Protein AF-A0A7C4VDX2-F1 (afdb_monomer)

Solvent-accessible surface area (backbone atoms only — not comparable to full-atom values): 13656 Å² total; per-residue (Å²): 144,54,69,69,60,52,50,51,51,45,51,53,51,55,60,50,42,41,54,59,45,15,47,68,56,78,45,99,43,73,51,17,53,46,7,35,51,17,38,55,44,1,15,55,23,0,16,50,20,14,29,52,47,42,24,78,74,72,74,53,68,48,73,68,46,31,49,52,7,24,50,12,2,40,36,17,24,57,74,21,22,62,25,38,56,63,72,53,24,33,54,48,5,28,53,21,4,34,52,23,48,51,46,49,70,46,33,79,81,71,71,62,90,58,93,81,38,54,55,25,29,48,52,50,10,36,49,51,12,36,38,47,25,11,34,53,15,28,38,90,62,22,74,90,60,55,39,2,38,81,67,75,27,59,65,36,28,51,53,29,48,51,50,51,52,52,50,50,55,50,50,55,51,49,50,51,54,52,51,52,50,42,41,73,73,78,47,85,70,81,54,74,67,48,62,73,76,28,60,48,48,71,76,66,72,43,71,97,69,86,79,68,77,76,86,76,84,75,82,87,83,81,84,81,82,81,83,80,85,79,88,81,87,90,84,88,86,79,90,79,91,80,90,83,88,87,80,91,136

Radius of gyration: 31.35 Å; Cα contacts (8 Å, |Δi|>4): 352; chains: 1; bounding box: 60×50×106 Å

Nearest PDB structures (foldseek):
  2nuu-assembly2_D  TM=9.274E-01  e=4.435E-11  Escherichia coli
  2npd-assembly1_A  TM=9.206E-01  e=1.011E-10  Escherichia coli
  2nmr-assembly1_A  TM=9.244E-01  e=1.674E-10  Escherichia coli
  3c1j-assembly1_A  TM=9.307E-01  e=2.307E-10  Escherichia coli
  1u77-assembly1_A  TM=9.055E-01  e=4.380E-10  Escherichia coli

Secondary structure (DSSP, 8-state):
--HHHHHHHHHHHHHHHHHHHHHTTSSSSHHHHHHHHHHHHHHHHHHHHHHHHHHHHHSS--HHHHHHHHHHHHHHHTTTTTTS-HHHHHHHHHHHHHHHHHHHHHHHHHT---TT-HIIIIIHHHHHHHHHHHHH--TTT-TTS---GGGT-HHHHHHHHHHHHHHHHHHHHHHHHHHHHHHHHT-SS--HHHHHH-HHHHTTS--S------------PPPPPPPP---------------------

Sequence (249 aa):
HNLPMAGIGAGVLWLGWFGFNAGSALAASGLAAIAFVNTNTGAAAGMLGWVIAEWLKTGKPTFLGAISGLVAGLVVITPACGFVEPWAAVVMGIVAGAVCYAAVSIKPRLGYDDSLDAFGVHGVGGTLGALLTGVFATTRVNPAGADGLLYGNPAQFLVQAISVILTYLFVSAMCLVLLLITKAAVGLRIDKASEVEGMDSTEHGEEAYNLGAAPVGTSVHVPHVREEASEAPPEEASRELDAGAAATG

Structure (mmCIF, N/CA/C/O backbone):
data_AF-A0A7C4VDX2-F1
#
_entry.id   AF-A0A7C4VDX2-F1
#
loop_
_atom_site.group_PDB
_atom_site.id
_atom_site.type_symbol
_atom_site.label_atom_id
_atom_site.label_alt_id
_atom_site.label_comp_id
_atom_site.label_asym_id
_atom_site.label_ent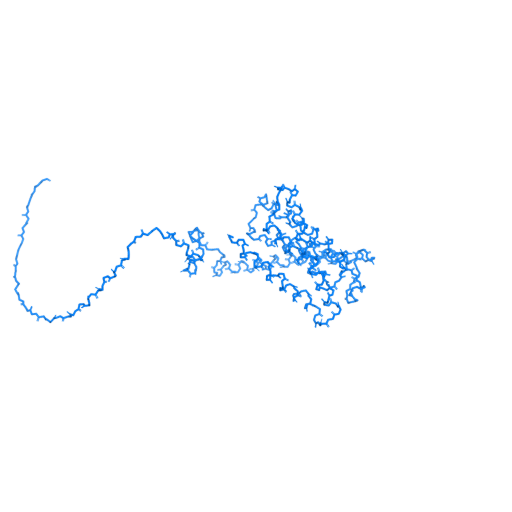ity_id
_atom_site.label_seq_id
_atom_site.pdbx_PDB_ins_code
_atom_site.Cartn_x
_atom_site.Cartn_y
_atom_site.Cartn_z
_atom_site.occupancy
_atom_site.B_iso_or_equiv
_atom_site.auth_seq_id
_atom_site.auth_comp_id
_atom_site.auth_asym_id
_atom_site.auth_atom_id
_atom_site.pdbx_PDB_model_num
ATOM 1 N N . HIS A 1 1 ? -14.621 6.820 12.896 1.00 85.94 1 HIS A N 1
ATOM 2 C CA . HIS A 1 1 ? -15.817 7.424 13.522 1.00 85.94 1 HIS A CA 1
ATOM 3 C C . HIS A 1 1 ? -16.220 8.763 12.876 1.00 85.94 1 HIS A C 1
ATOM 5 O O . HIS A 1 1 ? -17.405 9.058 12.858 1.00 85.94 1 HIS A O 1
ATOM 11 N N . ASN A 1 2 ? -15.297 9.549 12.293 1.00 92.50 2 ASN A N 1
ATOM 12 C CA . ASN A 1 2 ? -15.592 10.825 11.618 1.00 92.50 2 ASN A CA 1
ATOM 13 C C . ASN A 1 2 ? -15.158 10.779 10.131 1.00 92.50 2 ASN A C 1
ATOM 15 O O . ASN A 1 2 ? -13.965 10.779 9.832 1.00 92.50 2 ASN A O 1
ATOM 19 N N . LEU A 1 3 ? -16.118 10.684 9.196 1.00 94.56 3 LEU A N 1
ATOM 20 C CA . LEU A 1 3 ? -15.838 10.544 7.753 1.00 94.56 3 LEU A CA 1
ATOM 21 C C . LEU A 1 3 ? -15.121 11.765 7.141 1.00 94.56 3 LEU A C 1
ATOM 23 O O . LEU A 1 3 ? -14.151 11.553 6.413 1.00 94.56 3 LEU A O 1
ATOM 27 N N . PRO A 1 4 ? -15.519 13.021 7.431 1.00 96.62 4 PRO A N 1
ATOM 28 C CA . PRO A 1 4 ? -14.755 14.194 7.005 1.00 96.62 4 PRO A CA 1
ATOM 29 C C . PRO A 1 4 ? -13.292 14.168 7.458 1.00 96.62 4 PRO A C 1
ATOM 31 O O . PRO A 1 4 ? -12.402 14.423 6.651 1.00 96.62 4 PRO A O 1
ATOM 34 N N . MET A 1 5 ? -13.029 13.799 8.716 1.00 96.75 5 MET A N 1
ATOM 35 C CA . MET A 1 5 ? -11.664 13.702 9.245 1.00 96.75 5 MET A CA 1
ATOM 36 C C . MET A 1 5 ? -10.846 12.624 8.519 1.00 96.75 5 MET A C 1
ATOM 38 O O . MET A 1 5 ? -9.691 12.862 8.173 1.00 96.75 5 MET A O 1
ATOM 42 N N . ALA A 1 6 ? -11.459 11.479 8.199 1.00 96.69 6 ALA A N 1
ATOM 43 C CA . ALA A 1 6 ? -10.829 10.459 7.359 1.00 96.69 6 ALA A CA 1
ATOM 44 C C . ALA A 1 6 ? -10.522 10.986 5.944 1.00 96.69 6 ALA A C 1
ATOM 46 O O . ALA A 1 6 ? -9.453 10.714 5.403 1.00 96.69 6 ALA A O 1
ATOM 47 N N . GLY A 1 7 ? -11.421 11.789 5.367 1.00 97.56 7 GLY A N 1
ATOM 48 C CA . GLY A 1 7 ? -11.207 12.459 4.083 1.00 97.56 7 GLY A CA 1
ATOM 49 C C . GLY A 1 7 ? -10.036 13.446 4.102 1.00 97.56 7 GLY A C 1
ATOM 50 O O . GLY A 1 7 ? -9.217 13.436 3.186 1.00 97.56 7 GLY A O 1
ATOM 51 N N . ILE A 1 8 ? -9.909 14.252 5.162 1.00 98.12 8 ILE A N 1
ATOM 52 C CA . ILE A 1 8 ? -8.752 15.141 5.366 1.00 98.12 8 ILE A CA 1
ATOM 53 C C . ILE A 1 8 ? -7.469 14.314 5.470 1.00 98.12 8 ILE A C 1
ATOM 55 O O . ILE A 1 8 ? -6.495 14.615 4.781 1.00 98.12 8 ILE A O 1
ATOM 59 N N . GLY A 1 9 ? -7.480 13.243 6.270 1.00 97.81 9 GLY A N 1
ATOM 60 C CA . GLY A 1 9 ? -6.347 12.327 6.398 1.00 97.81 9 GLY A CA 1
ATOM 61 C C . GLY A 1 9 ? -5.919 11.737 5.053 1.00 97.81 9 GLY A C 1
ATOM 62 O O . GLY A 1 9 ? -4.741 11.781 4.709 1.00 97.81 9 GLY A O 1
ATOM 63 N N . ALA A 1 10 ? -6.873 11.272 4.244 1.00 97.62 10 ALA A N 1
ATOM 64 C CA . ALA A 1 10 ? -6.604 10.776 2.897 1.00 97.62 10 ALA A CA 1
ATOM 65 C C . ALA A 1 10 ? -6.017 11.860 1.974 1.00 97.62 10 ALA A C 1
ATOM 67 O O . ALA A 1 10 ? -5.090 11.580 1.216 1.00 97.62 10 ALA A O 1
ATOM 68 N N . GLY A 1 11 ? -6.507 13.101 2.061 1.00 97.44 11 GLY A N 1
ATOM 69 C CA . GLY A 1 11 ? -5.967 14.234 1.305 1.00 97.44 11 GLY A CA 1
ATOM 70 C C . GLY A 1 11 ? -4.520 14.570 1.681 1.00 97.44 11 GLY A C 1
ATOM 71 O O . GLY A 1 11 ? -3.680 14.746 0.798 1.00 97.44 11 GLY A O 1
ATOM 72 N N . VAL A 1 12 ? -4.207 14.598 2.981 1.00 98.25 12 VAL A N 1
ATOM 73 C CA . VAL A 1 12 ? -2.838 14.815 3.481 1.00 98.25 12 VAL A CA 1
ATOM 74 C C . VAL A 1 12 ? -1.918 13.669 3.063 1.00 98.25 12 VAL A C 1
ATOM 76 O O . VAL A 1 12 ? -0.808 13.928 2.600 1.00 98.25 12 VAL A O 1
ATOM 79 N N . LEU A 1 13 ? -2.380 12.418 3.162 1.00 97.94 13 LEU A N 1
ATOM 80 C CA . LEU A 1 13 ? -1.623 11.251 2.707 1.00 97.94 13 LEU A CA 1
ATOM 81 C C . LEU A 1 13 ? -1.327 11.324 1.212 1.00 97.94 13 LEU A C 1
ATOM 83 O O . LEU A 1 13 ? -0.185 11.110 0.823 1.00 97.94 13 LEU A O 1
ATOM 87 N N . TRP A 1 14 ? -2.312 11.670 0.380 1.00 98.06 14 TRP A N 1
ATOM 88 C CA . TRP A 1 14 ? -2.108 11.799 -1.062 1.00 98.06 14 TRP A CA 1
ATOM 89 C C . TRP A 1 14 ? -1.074 12.879 -1.388 1.00 98.06 14 TRP A C 1
ATOM 91 O O . TRP A 1 14 ? -0.109 12.610 -2.105 1.00 98.06 14 TRP A O 1
ATOM 101 N N . LEU A 1 15 ? -1.223 14.073 -0.809 1.00 97.44 15 LEU A N 1
ATOM 102 C CA . LEU A 1 15 ? -0.273 15.168 -1.000 1.00 97.44 15 LEU A CA 1
ATOM 103 C C . LEU A 1 15 ? 1.140 14.773 -0.545 1.00 97.44 15 LEU A C 1
ATOM 105 O O . LEU A 1 15 ? 2.110 14.977 -1.277 1.00 97.44 15 LEU A O 1
ATOM 109 N N . GLY A 1 16 ? 1.259 14.181 0.645 1.00 98.25 16 GLY A N 1
ATOM 110 C CA . GLY A 1 16 ? 2.531 13.718 1.197 1.00 98.25 16 GLY A CA 1
ATOM 111 C C . GLY A 1 16 ? 3.183 12.621 0.354 1.00 98.25 16 GLY A C 1
ATOM 112 O O . GLY A 1 16 ? 4.409 12.584 0.230 1.00 98.25 16 GLY A O 1
ATOM 113 N N . TRP A 1 17 ? 2.383 11.776 -0.302 1.00 98.50 17 TRP A N 1
ATOM 114 C CA . TRP A 1 17 ? 2.892 10.690 -1.139 1.00 98.50 17 TRP A CA 1
ATOM 115 C C . TRP A 1 17 ? 3.632 11.177 -2.386 1.00 98.50 17 TRP A C 1
ATOM 117 O O . TRP A 1 17 ? 4.494 10.464 -2.901 1.00 98.50 17 TRP A O 1
ATOM 127 N N . PHE A 1 18 ? 3.366 12.402 -2.855 1.00 95.44 18 PHE A N 1
ATOM 128 C CA . PHE A 1 18 ? 4.186 13.010 -3.903 1.00 95.44 18 PHE A CA 1
ATOM 129 C C . PHE A 1 18 ? 5.633 13.181 -3.444 1.00 95.44 18 PHE A C 1
ATOM 131 O O . PHE A 1 18 ? 6.547 12.809 -4.175 1.00 95.44 18 PHE A O 1
ATOM 138 N N . GLY A 1 19 ? 5.849 13.673 -2.222 1.00 95.62 19 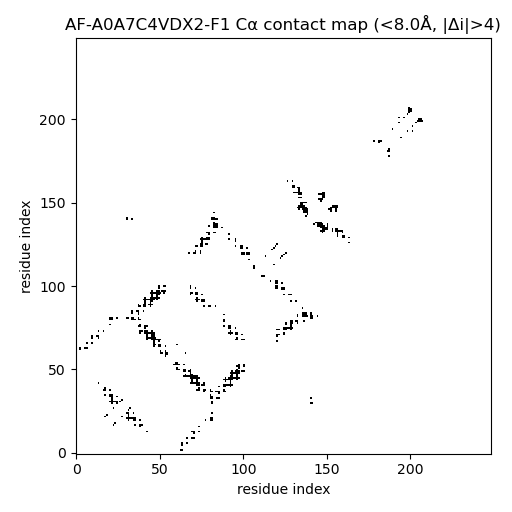GLY A N 1
ATOM 139 C CA . GLY A 1 19 ? 7.182 13.752 -1.624 1.00 95.62 19 GLY A CA 1
ATOM 140 C C . GLY A 1 19 ? 7.787 12.369 -1.384 1.00 95.62 19 GLY A C 1
ATOM 141 O O . GLY A 1 19 ? 8.960 12.162 -1.676 1.00 95.62 19 GLY A O 1
ATOM 142 N N . PHE A 1 20 ? 6.975 11.409 -0.932 1.00 98.06 20 PHE A N 1
ATOM 143 C CA . PHE A 1 20 ? 7.411 10.034 -0.679 1.00 98.06 20 PHE A CA 1
ATOM 144 C C . PHE A 1 20 ? 7.956 9.356 -1.948 1.00 98.06 20 PHE A C 1
ATOM 146 O O . PHE A 1 20 ? 9.092 8.882 -1.970 1.00 98.06 20 PHE A O 1
ATOM 153 N N . ASN A 1 21 ? 7.188 9.372 -3.040 1.00 98.50 21 ASN A N 1
ATOM 154 C CA . ASN A 1 21 ? 7.557 8.680 -4.275 1.00 98.50 21 ASN A CA 1
ATOM 155 C C . ASN A 1 21 ? 8.470 9.520 -5.176 1.00 98.50 21 ASN A C 1
ATOM 157 O O . ASN A 1 21 ? 9.537 9.056 -5.570 1.00 98.50 21 ASN A O 1
ATOM 161 N N . ALA A 1 22 ? 8.101 10.763 -5.500 1.00 97.69 22 ALA A N 1
ATOM 162 C CA . ALA A 1 22 ? 8.924 11.592 -6.384 1.00 97.69 22 ALA A CA 1
ATOM 163 C C . ALA A 1 22 ? 10.246 11.996 -5.714 1.00 97.69 22 ALA A C 1
ATOM 165 O O . ALA A 1 22 ? 11.285 12.035 -6.372 1.00 97.69 22 ALA A O 1
ATOM 166 N N . GLY A 1 23 ? 10.231 12.232 -4.397 1.00 97.25 23 GLY A N 1
ATOM 167 C CA . GLY A 1 23 ? 11.437 12.515 -3.617 1.00 97.25 23 GLY A CA 1
ATOM 168 C C . GLY A 1 23 ? 12.394 11.325 -3.515 1.00 97.25 23 GLY A C 1
ATOM 169 O O . GLY A 1 23 ? 13.596 11.541 -3.378 1.00 97.25 23 GLY A O 1
ATOM 170 N N . SER A 1 24 ? 11.913 10.087 -3.692 1.00 97.56 24 SER A N 1
ATOM 171 C CA . SER A 1 24 ? 12.768 8.889 -3.755 1.00 97.56 24 SER A CA 1
ATOM 172 C C . SER A 1 24 ? 13.699 8.866 -4.977 1.00 97.56 24 SER A C 1
ATOM 174 O O . SER A 1 24 ? 14.644 8.083 -5.010 1.00 97.56 24 SER A O 1
ATOM 176 N N . ALA A 1 25 ? 13.496 9.755 -5.959 1.00 97.06 25 ALA A N 1
ATOM 177 C CA . ALA A 1 25 ? 14.463 9.989 -7.033 1.00 97.06 25 ALA A CA 1
ATOM 178 C C . ALA A 1 25 ? 15.713 10.767 -6.569 1.00 97.06 25 ALA A C 1
ATOM 180 O O . ALA A 1 25 ? 16.682 10.850 -7.319 1.00 97.06 25 ALA A O 1
ATOM 181 N N . LEU A 1 26 ? 15.686 11.365 -5.368 1.00 96.75 26 LEU A N 1
ATOM 182 C CA . LEU A 1 26 ? 16.777 12.129 -4.737 1.00 96.75 26 LEU A CA 1
ATOM 183 C C . LEU A 1 26 ? 17.282 13.345 -5.537 1.00 96.75 26 LEU A C 1
ATOM 185 O O . LEU A 1 26 ? 18.281 13.964 -5.177 1.00 96.75 26 LEU A O 1
ATOM 189 N N . ALA A 1 27 ? 16.582 13.710 -6.611 1.00 96.69 27 ALA A N 1
ATOM 190 C CA . ALA A 1 27 ? 16.880 14.856 -7.455 1.00 96.69 27 ALA A CA 1
ATOM 191 C C . ALA A 1 27 ? 15.620 15.328 -8.191 1.00 96.69 27 ALA A C 1
ATOM 193 O O . ALA A 1 27 ? 14.812 14.515 -8.648 1.00 96.69 27 ALA A O 1
ATOM 194 N N . ALA A 1 28 ? 15.493 16.642 -8.391 1.00 97.62 28 ALA A N 1
ATOM 195 C CA . ALA A 1 28 ? 14.486 17.218 -9.280 1.00 97.62 28 ALA A CA 1
ATOM 196 C C . ALA A 1 28 ? 14.845 16.887 -10.741 1.00 97.62 28 ALA A C 1
ATOM 198 O O . ALA A 1 28 ? 15.700 17.528 -11.348 1.00 97.62 28 ALA A O 1
ATOM 199 N N . SER A 1 29 ? 14.236 15.832 -11.282 1.00 96.94 29 SER A N 1
ATOM 200 C CA . SER A 1 29 ? 14.635 15.205 -12.547 1.00 96.94 29 SER A CA 1
ATOM 201 C C . SER A 1 29 ? 13.432 14.665 -13.326 1.00 96.94 29 SER A C 1
ATOM 203 O O . SER A 1 29 ? 12.316 14.600 -12.808 1.00 96.94 29 SER A O 1
ATOM 205 N N . GLY A 1 30 ? 13.659 14.220 -14.567 1.00 97.69 30 GLY A N 1
ATOM 206 C CA . GLY A 1 30 ? 12.632 13.524 -15.350 1.00 97.69 30 GLY A CA 1
ATOM 207 C C . GLY A 1 30 ? 12.106 12.261 -14.655 1.00 97.69 30 GLY A C 1
ATOM 208 O O . GLY A 1 30 ? 10.913 11.980 -14.721 1.00 97.69 30 GLY A O 1
ATOM 209 N N . LEU A 1 31 ? 12.962 11.557 -13.906 1.00 98.12 31 LEU A N 1
ATOM 210 C CA . LEU A 1 31 ? 12.562 10.391 -13.119 1.00 98.12 31 LEU A CA 1
ATOM 211 C C . LEU A 1 31 ? 11.598 10.772 -11.986 1.00 98.12 31 LEU A C 1
ATOM 213 O O . LEU A 1 31 ? 10.578 10.111 -11.804 1.00 98.12 31 LEU A O 1
ATOM 217 N N . ALA A 1 32 ? 11.878 11.869 -11.273 1.00 98.50 32 ALA A N 1
ATOM 218 C CA . ALA A 1 32 ? 10.974 12.397 -10.249 1.00 98.50 32 ALA A CA 1
ATOM 219 C C . ALA A 1 32 ? 9.615 12.796 -10.847 1.00 98.50 32 ALA A C 1
ATOM 221 O O . ALA A 1 32 ? 8.574 12.516 -10.255 1.00 98.50 32 ALA A O 1
ATOM 222 N N . ALA A 1 33 ? 9.611 13.400 -12.041 1.00 98.44 33 ALA A N 1
ATOM 223 C CA . ALA A 1 33 ? 8.381 13.757 -12.745 1.00 98.44 33 ALA A CA 1
ATOM 224 C C . ALA A 1 33 ? 7.556 12.518 -13.141 1.00 98.44 33 ALA A C 1
ATOM 226 O O . ALA A 1 33 ? 6.342 12.504 -12.943 1.00 98.44 33 ALA A O 1
ATOM 227 N N . ILE A 1 34 ? 8.199 11.456 -13.638 1.00 98.19 34 ILE A N 1
ATOM 228 C CA . ILE A 1 34 ? 7.519 10.186 -13.938 1.00 98.19 34 ILE A CA 1
ATOM 229 C C . ILE A 1 34 ? 6.955 9.559 -12.657 1.00 98.19 34 ILE A C 1
ATOM 231 O O . ILE A 1 34 ? 5.783 9.186 -12.630 1.00 98.19 34 ILE A O 1
ATOM 235 N N . ALA A 1 35 ? 7.742 9.504 -11.579 1.00 98.62 35 ALA A N 1
ATOM 236 C CA . ALA A 1 35 ? 7.290 8.976 -10.294 1.00 98.62 35 ALA A CA 1
ATOM 237 C C . ALA A 1 35 ? 6.100 9.761 -9.730 1.00 98.62 35 ALA A C 1
ATOM 239 O O . ALA A 1 35 ? 5.147 9.154 -9.238 1.00 98.62 35 ALA A O 1
ATOM 240 N N . PHE A 1 36 ? 6.100 11.089 -9.862 1.00 98.62 36 PHE A N 1
ATOM 241 C CA . PHE A 1 36 ? 4.965 11.939 -9.505 1.00 98.62 36 PHE A CA 1
ATOM 242 C C . PHE A 1 36 ? 3.706 11.574 -10.304 1.00 98.62 36 PHE A C 1
ATOM 244 O O . PHE A 1 36 ? 2.651 11.328 -9.714 1.00 98.62 36 PHE A O 1
ATOM 251 N N . VAL A 1 37 ? 3.818 11.489 -11.636 1.00 98.69 37 VAL A N 1
ATOM 252 C CA . VAL A 1 37 ? 2.696 11.135 -12.522 1.00 98.69 37 VAL A CA 1
ATOM 253 C C . VAL A 1 37 ? 2.144 9.762 -12.162 1.00 98.69 37 VAL A C 1
ATOM 255 O O . VAL A 1 37 ? 0.944 9.643 -11.924 1.00 98.69 37 VAL A O 1
ATOM 258 N N . ASN A 1 38 ? 3.013 8.758 -12.050 1.00 98.81 38 ASN A N 1
ATOM 259 C CA . ASN A 1 38 ? 2.638 7.393 -11.697 1.00 98.81 38 ASN A CA 1
ATOM 260 C C . ASN A 1 38 ? 1.955 7.324 -10.329 1.00 98.81 38 ASN A C 1
ATOM 262 O O . ASN A 1 38 ? 0.966 6.618 -10.169 1.00 98.81 38 ASN A O 1
ATOM 266 N N . THR A 1 39 ? 2.438 8.092 -9.351 1.00 98.81 39 THR A N 1
ATOM 267 C CA . THR A 1 39 ? 1.823 8.165 -8.019 1.00 98.81 39 THR A CA 1
ATOM 268 C C . THR A 1 39 ? 0.392 8.676 -8.098 1.00 98.81 39 THR A C 1
ATOM 270 O O . THR A 1 39 ? -0.518 8.053 -7.555 1.00 98.81 39 THR A O 1
ATOM 273 N N . ASN A 1 40 ? 0.172 9.779 -8.818 1.00 98.69 40 ASN A N 1
ATOM 274 C CA . ASN A 1 40 ? -1.157 10.360 -8.958 1.00 98.69 40 ASN A CA 1
ATOM 275 C C . ASN A 1 40 ? -2.117 9.453 -9.742 1.00 98.69 40 ASN A C 1
ATOM 277 O O . ASN A 1 40 ? -3.258 9.246 -9.329 1.00 98.69 40 ASN A O 1
ATOM 281 N N . THR A 1 41 ? -1.667 8.911 -10.876 1.00 98.44 41 THR A N 1
ATOM 282 C CA . THR A 1 41 ? -2.504 8.055 -11.725 1.00 98.44 41 THR A CA 1
ATOM 283 C C . THR A 1 41 ? -2.790 6.716 -11.060 1.00 98.44 41 THR A C 1
ATOM 285 O O . THR A 1 41 ? -3.929 6.261 -11.118 1.00 98.44 41 THR A O 1
ATOM 288 N N . GLY A 1 42 ? -1.810 6.126 -10.369 1.00 98.81 42 GLY A N 1
ATOM 289 C CA . GLY A 1 42 ? -1.979 4.916 -9.566 1.00 98.81 42 GLY A CA 1
ATOM 290 C C . GLY A 1 42 ? -2.996 5.105 -8.440 1.00 98.81 42 GLY A C 1
ATOM 291 O O . GLY A 1 42 ? -3.893 4.278 -8.291 1.00 98.81 42 GLY A O 1
ATOM 292 N N . ALA A 1 43 ? -2.932 6.226 -7.713 1.00 98.81 43 ALA A N 1
ATOM 293 C CA . ALA A 1 43 ? -3.911 6.584 -6.681 1.00 98.81 43 ALA A CA 1
ATOM 294 C C . ALA A 1 43 ? -5.334 6.710 -7.243 1.00 98.81 43 ALA A C 1
ATOM 296 O O . ALA A 1 43 ? -6.265 6.075 -6.745 1.00 98.81 43 ALA A O 1
ATOM 297 N N . ALA A 1 44 ? -5.503 7.493 -8.313 1.00 98.75 44 ALA A N 1
ATOM 298 C CA . ALA A 1 44 ? -6.801 7.689 -8.956 1.00 98.75 44 ALA A CA 1
ATOM 299 C C . ALA A 1 44 ? -7.370 6.369 -9.506 1.00 98.75 44 ALA A C 1
ATOM 301 O O . ALA A 1 44 ? -8.551 6.070 -9.338 1.00 98.75 44 ALA A O 1
ATOM 302 N N . ALA A 1 45 ? -6.521 5.543 -10.115 1.00 98.88 45 ALA A N 1
ATOM 303 C CA . ALA A 1 45 ? -6.891 4.230 -10.618 1.00 98.88 45 ALA A CA 1
ATOM 304 C C . ALA A 1 45 ? -7.266 3.249 -9.493 1.00 98.88 45 ALA A C 1
ATOM 306 O O . ALA A 1 45 ? -8.233 2.504 -9.640 1.00 98.88 45 ALA A O 1
ATOM 307 N N . GLY A 1 46 ? -6.557 3.278 -8.359 1.00 98.88 46 GLY A N 1
ATOM 308 C CA . GLY A 1 46 ? -6.889 2.499 -7.162 1.00 98.88 46 GLY A CA 1
ATOM 309 C C . GLY A 1 46 ? -8.227 2.885 -6.550 1.00 98.88 46 GLY A C 1
ATOM 310 O O . GLY A 1 46 ? -9.034 2.007 -6.239 1.00 98.88 46 GLY A O 1
ATOM 311 N N . MET A 1 47 ? -8.506 4.188 -6.465 1.00 98.81 47 MET A N 1
ATOM 312 C CA . MET A 1 47 ? -9.814 4.699 -6.054 1.00 98.81 47 MET A CA 1
ATOM 313 C C . MET A 1 47 ? -10.922 4.127 -6.940 1.00 98.81 47 MET A C 1
ATOM 315 O O . MET A 1 47 ? -11.884 3.559 -6.429 1.00 98.81 47 MET A O 1
ATOM 319 N N . LEU A 1 48 ? -10.770 4.223 -8.265 1.00 98.69 48 LEU A N 1
ATOM 320 C CA . LEU A 1 48 ? -11.752 3.689 -9.210 1.00 98.69 48 LEU A CA 1
ATOM 321 C C . LEU A 1 48 ? -11.887 2.166 -9.102 1.00 98.69 48 LEU A C 1
ATOM 323 O O . LEU A 1 48 ? -13.006 1.664 -9.059 1.00 98.69 48 LEU A O 1
ATOM 327 N N . GLY A 1 49 ? -10.774 1.433 -9.019 1.00 98.69 49 GLY A N 1
ATOM 328 C CA . GLY A 1 49 ? -10.775 -0.025 -8.893 1.00 98.69 49 GLY A CA 1
ATOM 329 C C . GLY A 1 49 ? -11.538 -0.503 -7.659 1.00 98.69 49 GLY A C 1
ATOM 330 O O . GLY A 1 49 ? -12.362 -1.413 -7.756 1.00 98.69 49 GLY A O 1
ATOM 331 N N . TRP A 1 50 ? -11.327 0.154 -6.516 1.00 98.69 50 TRP A N 1
ATOM 332 C CA . TRP A 1 50 ? -12.052 -0.152 -5.286 1.00 98.69 50 TRP A CA 1
ATOM 333 C C . TRP A 1 50 ? -13.529 0.210 -5.395 1.00 98.69 50 TRP A C 1
ATOM 335 O O . TRP A 1 50 ? -14.381 -0.620 -5.100 1.00 98.69 50 TRP A O 1
ATOM 345 N N . VAL A 1 51 ? -13.843 1.427 -5.848 1.00 98.56 51 VAL A N 1
ATOM 346 C CA . VAL A 1 51 ? -15.225 1.906 -6.001 1.00 98.56 51 VAL A CA 1
ATOM 347 C C . VAL A 1 51 ? -16.022 0.986 -6.922 1.00 98.56 51 VAL A C 1
ATOM 349 O O . VAL A 1 51 ? -17.155 0.639 -6.604 1.00 98.56 51 VAL A O 1
ATOM 352 N N . ILE A 1 52 ? -15.432 0.547 -8.036 1.00 98.44 52 ILE A N 1
ATOM 353 C CA . ILE A 1 52 ? -16.062 -0.400 -8.960 1.00 98.44 52 ILE A CA 1
ATOM 354 C C . ILE A 1 52 ? -16.271 -1.755 -8.274 1.00 98.44 52 ILE A C 1
ATOM 356 O O . ILE A 1 52 ? -17.377 -2.289 -8.319 1.00 98.44 52 ILE A O 1
ATOM 360 N N . ALA A 1 53 ? -15.243 -2.310 -7.623 1.00 98.19 53 ALA A N 1
ATOM 361 C CA . ALA A 1 53 ? -15.340 -3.609 -6.955 1.00 98.19 53 ALA A CA 1
ATOM 362 C C . ALA A 1 53 ? -16.387 -3.611 -5.828 1.00 98.19 53 ALA A C 1
ATOM 364 O O . ALA A 1 53 ? -17.207 -4.528 -5.739 1.00 98.19 53 ALA A O 1
ATOM 365 N N . GLU A 1 54 ? -16.395 -2.560 -5.009 1.00 98.06 54 GLU A N 1
ATOM 366 C CA . GLU A 1 54 ? -17.381 -2.344 -3.958 1.00 98.06 54 GLU A CA 1
ATOM 367 C C . GLU A 1 54 ? -18.780 -2.222 -4.554 1.00 98.06 54 GLU A C 1
ATOM 369 O O . GLU A 1 54 ? -19.672 -2.963 -4.153 1.00 98.06 54 GLU A O 1
ATOM 374 N N . TRP A 1 55 ? -18.971 -1.368 -5.561 1.00 97.75 55 TRP A N 1
ATOM 375 C CA . TRP A 1 55 ? -20.277 -1.167 -6.183 1.00 97.75 55 TRP A CA 1
ATOM 376 C C . TRP A 1 55 ? -20.833 -2.470 -6.770 1.00 97.75 55 TRP A C 1
ATOM 378 O O . TRP A 1 55 ? -21.992 -2.808 -6.526 1.00 97.75 55 TRP A O 1
ATOM 388 N N . LEU A 1 56 ? -20.009 -3.262 -7.458 1.00 97.50 56 LEU A N 1
ATOM 389 C CA . LEU A 1 56 ? -20.423 -4.564 -7.990 1.00 97.50 56 LEU A CA 1
ATOM 390 C C . LEU A 1 56 ? -20.852 -5.551 -6.893 1.00 97.50 56 LEU A C 1
ATOM 392 O O . LEU A 1 56 ? -21.695 -6.413 -7.143 1.00 97.50 56 LEU A O 1
ATOM 396 N N . LYS A 1 57 ? -20.287 -5.448 -5.685 1.00 95.19 57 LYS A N 1
ATOM 397 C CA . LYS A 1 57 ? -20.540 -6.390 -4.589 1.00 95.19 57 LYS A CA 1
ATOM 398 C C . LYS A 1 57 ? -21.645 -5.944 -3.630 1.00 95.19 57 LYS A C 1
ATOM 400 O O . LYS A 1 57 ? -22.403 -6.789 -3.155 1.00 95.19 57 LYS A O 1
ATOM 405 N N . THR A 1 58 ? -21.711 -4.655 -3.315 1.00 94.56 58 THR A N 1
ATOM 406 C CA . THR A 1 58 ? -22.592 -4.069 -2.289 1.00 94.56 58 THR A CA 1
ATOM 407 C C . THR A 1 58 ? -23.737 -3.252 -2.891 1.00 94.56 58 THR A C 1
ATOM 409 O O . THR A 1 58 ? -24.669 -2.878 -2.182 1.00 94.56 58 THR A O 1
ATOM 412 N N . GLY A 1 59 ? -23.688 -2.969 -4.197 1.00 96.25 59 GLY A N 1
ATOM 413 C CA . GLY A 1 59 ? -24.695 -2.201 -4.928 1.00 96.25 59 GLY A CA 1
ATOM 414 C C . GLY A 1 59 ? -24.562 -0.682 -4.800 1.00 96.25 59 GLY A C 1
ATOM 415 O O . GLY A 1 59 ? -25.285 0.032 -5.498 1.00 96.25 59 GLY A O 1
ATOM 416 N N . LYS A 1 60 ? -23.661 -0.167 -3.950 1.00 94.81 60 LYS A N 1
ATOM 417 C CA . LYS A 1 60 ? -23.451 1.277 -3.764 1.00 94.81 60 LYS A CA 1
ATOM 418 C C . LYS A 1 60 ? -21.981 1.604 -3.475 1.00 94.81 60 LYS A C 1
ATOM 420 O O . LYS A 1 60 ? -21.396 0.953 -2.613 1.00 94.81 60 LYS A O 1
ATOM 425 N N . PRO A 1 61 ? -21.411 2.634 -4.119 1.00 96.31 61 PRO A N 1
ATOM 426 C CA . PRO A 1 61 ? -20.083 3.119 -3.773 1.00 96.31 61 PRO A CA 1
ATOM 427 C C . PRO A 1 61 ? -20.116 3.913 -2.461 1.00 96.31 61 PRO A C 1
ATOM 429 O O . PRO A 1 61 ? -21.088 4.622 -2.180 1.00 96.31 61 PRO A O 1
ATOM 432 N N . THR A 1 62 ? -19.049 3.828 -1.668 1.00 96.94 62 THR A N 1
ATOM 433 C CA . THR A 1 62 ? -18.911 4.568 -0.408 1.00 96.94 62 THR A CA 1
ATOM 434 C C . THR A 1 62 ? -17.746 5.555 -0.448 1.00 96.94 62 THR A C 1
ATOM 436 O O . THR A 1 62 ? -16.738 5.346 -1.122 1.00 96.94 62 THR A O 1
ATOM 439 N N . PHE A 1 63 ? -17.864 6.657 0.303 1.00 97.19 63 PHE A N 1
ATOM 440 C CA . PHE A 1 63 ? -16.767 7.621 0.440 1.00 97.19 63 PHE A CA 1
ATOM 441 C C . PHE A 1 63 ? -15.544 6.993 1.120 1.00 97.19 63 PHE A C 1
ATOM 443 O O . PHE A 1 63 ? -14.419 7.215 0.682 1.00 97.19 63 PHE A O 1
ATOM 450 N N . LEU A 1 64 ? -15.773 6.170 2.152 1.00 96.56 64 LEU A N 1
ATOM 451 C CA . LEU A 1 64 ? -14.707 5.442 2.839 1.00 96.56 64 LEU A CA 1
ATOM 452 C C . LEU A 1 64 ? -14.001 4.468 1.883 1.00 96.56 64 LEU A C 1
ATOM 454 O O . LEU A 1 64 ? -12.779 4.463 1.822 1.00 96.56 64 LEU A O 1
ATOM 458 N N . GLY A 1 65 ? -14.759 3.724 1.072 1.00 97.25 65 GLY A N 1
ATOM 459 C CA . GLY A 1 65 ? -14.209 2.848 0.039 1.00 97.25 65 GLY A CA 1
ATOM 460 C C . GLY A 1 65 ? -13.381 3.607 -0.999 1.00 97.25 65 GLY A C 1
ATOM 461 O O . GLY A 1 65 ? -12.288 3.169 -1.346 1.00 97.25 65 GLY A O 1
ATOM 462 N N . ALA A 1 66 ? -13.835 4.784 -1.439 1.00 98.38 66 ALA A N 1
ATOM 463 C CA . ALA A 1 66 ? -13.072 5.621 -2.364 1.00 98.38 66 ALA A CA 1
ATOM 464 C C . ALA A 1 66 ? -11.708 6.040 -1.787 1.00 98.38 66 ALA A C 1
ATOM 466 O O . ALA A 1 66 ? -10.685 5.887 -2.458 1.00 98.38 66 ALA A O 1
ATOM 467 N N . ILE A 1 67 ? -11.664 6.521 -0.540 1.00 98.31 67 ILE A N 1
ATOM 468 C CA . ILE A 1 67 ? -10.394 6.916 0.087 1.00 98.31 67 ILE A CA 1
ATOM 469 C C . ILE A 1 67 ? -9.510 5.708 0.446 1.00 98.31 67 ILE A C 1
ATOM 471 O O . ILE A 1 67 ? -8.292 5.806 0.328 1.00 98.31 67 ILE A O 1
ATOM 475 N N . SER A 1 68 ? -10.082 4.546 0.784 1.00 98.25 68 SER A N 1
ATOM 476 C CA . SER A 1 68 ? -9.325 3.294 0.949 1.00 98.25 68 SER A CA 1
ATOM 477 C C . SER A 1 68 ? -8.708 2.823 -0.371 1.00 98.25 68 SER A C 1
ATOM 479 O O . SER A 1 68 ? -7.535 2.452 -0.410 1.00 98.25 68 SER A O 1
ATOM 481 N N . GLY A 1 69 ? -9.461 2.899 -1.471 1.00 98.62 69 GLY A N 1
ATOM 482 C CA . GLY A 1 69 ? -8.974 2.593 -2.814 1.00 98.62 69 GLY A CA 1
ATOM 483 C C . GLY A 1 69 ? -7.866 3.529 -3.278 1.00 98.62 69 GLY A C 1
ATOM 484 O O . GLY A 1 69 ? -6.879 3.074 -3.854 1.00 98.62 69 GLY A O 1
ATOM 485 N N . LEU A 1 70 ? -7.988 4.825 -2.981 1.00 98.69 70 LEU A N 1
ATOM 486 C CA . LEU A 1 70 ? -6.929 5.808 -3.212 1.00 98.69 70 LEU A CA 1
ATOM 487 C C . LEU A 1 70 ? -5.629 5.374 -2.531 1.00 98.69 70 LEU A C 1
ATOM 489 O O . LEU A 1 70 ? -4.584 5.338 -3.180 1.00 98.69 70 LEU A O 1
ATOM 493 N N . VAL A 1 71 ? -5.692 4.995 -1.248 1.00 98.69 71 VAL A N 1
ATOM 494 C CA . VAL A 1 71 ? -4.509 4.538 -0.505 1.00 98.69 71 VAL A CA 1
ATOM 495 C C . VAL A 1 71 ? -3.980 3.224 -1.082 1.00 98.69 71 VAL A C 1
ATOM 497 O O . VAL A 1 71 ? -2.776 3.106 -1.278 1.00 98.69 71 VAL A O 1
ATOM 500 N N . ALA A 1 72 ? -4.841 2.272 -1.453 1.00 98.81 72 ALA A N 1
ATOM 501 C CA . ALA A 1 72 ? -4.414 1.043 -2.129 1.00 98.81 72 ALA A CA 1
ATOM 502 C C . ALA A 1 72 ? -3.652 1.333 -3.440 1.00 98.81 72 ALA A C 1
ATOM 504 O O . ALA A 1 72 ? -2.627 0.708 -3.713 1.00 98.81 72 ALA A O 1
ATOM 505 N N . GLY A 1 73 ? -4.113 2.320 -4.216 1.00 98.81 73 GLY A N 1
ATOM 506 C CA . GLY A 1 73 ? -3.446 2.807 -5.425 1.00 98.81 73 GLY A CA 1
ATOM 507 C C . GLY A 1 73 ? -2.081 3.452 -5.157 1.00 98.81 73 GLY A C 1
ATOM 508 O O . GLY A 1 73 ? -1.122 3.199 -5.885 1.00 98.81 73 GLY A O 1
ATOM 509 N N . LEU A 1 74 ? -1.963 4.243 -4.087 1.00 98.81 74 LEU A N 1
ATOM 510 C CA . LEU A 1 74 ? -0.688 4.819 -3.643 1.00 98.81 74 LEU A CA 1
ATOM 511 C C . LEU A 1 74 ? 0.299 3.742 -3.170 1.00 98.81 74 LEU A C 1
ATOM 513 O O . LEU A 1 74 ? 1.481 3.760 -3.520 1.00 98.81 74 LEU A O 1
ATOM 517 N N . VAL A 1 75 ? -0.192 2.761 -2.416 1.00 98.81 75 VAL A N 1
ATOM 518 C CA . VAL A 1 75 ? 0.607 1.640 -1.917 1.00 98.81 75 VAL A CA 1
ATOM 519 C C . VAL A 1 75 ? 1.142 0.801 -3.076 1.00 98.81 75 VAL A C 1
ATOM 521 O O . VAL A 1 75 ? 2.350 0.579 -3.146 1.00 98.81 75 VAL A O 1
ATOM 524 N N . VAL A 1 76 ? 0.284 0.354 -4.001 1.00 98.88 76 VAL A N 1
ATOM 525 C CA . VAL A 1 76 ? 0.710 -0.557 -5.079 1.00 98.88 76 VAL A CA 1
ATOM 526 C C . VAL A 1 76 ? 1.754 0.084 -5.991 1.00 98.88 76 VAL A C 1
ATOM 528 O O . VAL A 1 76 ? 2.657 -0.601 -6.466 1.00 98.88 76 VAL A O 1
ATOM 531 N N . ILE A 1 77 ? 1.665 1.397 -6.229 1.00 98.88 77 ILE A N 1
ATOM 532 C CA . ILE A 1 77 ? 2.591 2.084 -7.129 1.00 98.88 77 ILE A CA 1
ATOM 533 C C . ILE A 1 77 ? 3.903 2.469 -6.449 1.00 98.88 77 ILE A C 1
ATOM 535 O O . ILE A 1 77 ? 4.890 2.697 -7.137 1.00 98.88 77 ILE A O 1
ATOM 539 N N . THR A 1 78 ? 3.959 2.501 -5.117 1.00 98.81 78 THR A N 1
ATOM 540 C CA . THR A 1 78 ? 5.161 2.874 -4.353 1.00 98.81 78 THR A CA 1
ATOM 541 C C . THR A 1 78 ? 6.435 2.141 -4.806 1.00 98.81 78 THR A C 1
ATOM 543 O O . THR A 1 78 ? 7.392 2.820 -5.181 1.00 98.81 78 THR A O 1
ATOM 546 N N . PRO A 1 79 ? 6.481 0.795 -4.888 1.00 98.38 79 PRO A N 1
ATOM 547 C CA . PRO A 1 79 ? 7.683 0.086 -5.340 1.00 98.38 79 PRO A CA 1
ATOM 548 C C . PRO A 1 79 ? 7.946 0.189 -6.855 1.00 98.38 79 PRO A C 1
ATOM 550 O O . PRO A 1 79 ? 8.958 -0.317 -7.332 1.00 98.38 79 PRO A O 1
ATOM 553 N N . ALA A 1 80 ? 7.035 0.779 -7.631 1.00 98.50 80 ALA A N 1
ATOM 554 C CA . ALA A 1 80 ? 7.055 0.792 -9.097 1.00 98.50 80 ALA A CA 1
ATOM 555 C C . ALA A 1 80 ? 7.166 2.199 -9.701 1.00 98.50 80 ALA A C 1
ATOM 557 O O . ALA A 1 80 ? 7.491 2.330 -10.879 1.00 98.50 80 ALA A O 1
ATOM 558 N N . CYS A 1 81 ? 6.890 3.254 -8.932 1.00 98.50 81 CYS A N 1
ATOM 559 C CA . CYS A 1 81 ? 6.615 4.594 -9.449 1.00 98.50 81 CYS A CA 1
ATOM 560 C C . CYS A 1 81 ? 7.750 5.164 -10.314 1.00 98.50 81 CYS A C 1
ATOM 562 O O . CYS A 1 81 ? 7.471 5.829 -11.306 1.00 98.50 81 CYS A O 1
ATOM 564 N N . GLY A 1 82 ? 9.007 4.854 -9.998 1.00 98.38 82 GLY A N 1
ATOM 565 C CA . GLY A 1 82 ? 10.183 5.240 -10.782 1.00 98.38 82 GLY A CA 1
ATOM 566 C C . GLY A 1 82 ? 10.674 4.181 -11.773 1.00 98.38 82 GLY A C 1
ATOM 567 O O . GLY A 1 82 ? 11.810 4.270 -12.212 1.00 98.38 82 GLY A O 1
ATOM 568 N N . PHE A 1 83 ? 9.892 3.148 -12.082 1.00 98.69 83 PHE A N 1
ATOM 569 C CA . PHE A 1 83 ? 10.339 2.018 -12.910 1.00 98.69 83 PHE A CA 1
ATOM 570 C C . PHE A 1 83 ? 9.342 1.610 -13.993 1.00 98.69 83 PHE A C 1
ATOM 572 O O . PHE A 1 83 ? 9.728 0.909 -14.923 1.00 98.69 83 PHE A O 1
ATOM 579 N N . VAL A 1 84 ? 8.080 2.032 -13.896 1.00 98.75 84 VAL A N 1
ATOM 580 C CA . VAL A 1 84 ? 7.014 1.641 -14.830 1.00 98.75 84 VAL A CA 1
ATOM 581 C C . VAL A 1 84 ? 6.525 2.822 -15.663 1.00 98.75 84 VAL A C 1
ATOM 583 O O . VAL A 1 84 ? 6.639 3.982 -15.267 1.00 98.75 84 VAL A O 1
ATOM 586 N N . GLU A 1 85 ? 5.951 2.536 -16.827 1.00 98.38 85 GLU A N 1
ATOM 587 C CA . GLU A 1 85 ? 5.300 3.553 -17.654 1.00 98.38 85 GLU A CA 1
ATOM 588 C C . GLU A 1 85 ? 3.924 3.958 -17.071 1.00 98.38 85 GLU A C 1
ATOM 590 O O . GLU A 1 85 ? 3.266 3.137 -16.422 1.00 98.38 85 GLU A O 1
ATOM 595 N N . PRO A 1 86 ? 3.414 5.178 -17.341 1.00 98.50 86 PRO A N 1
ATOM 596 C CA . PRO A 1 86 ? 2.142 5.653 -16.777 1.00 98.50 86 PRO A CA 1
ATOM 597 C C . PRO A 1 86 ? 0.917 4.781 -17.050 1.00 98.50 86 PRO A C 1
ATOM 599 O O . PRO A 1 86 ? 0.015 4.711 -16.216 1.00 98.50 86 PRO A O 1
ATOM 602 N N . TRP A 1 87 ? 0.876 4.084 -18.188 1.00 98.50 87 TRP A N 1
ATOM 603 C CA . TRP A 1 87 ? -0.216 3.157 -18.488 1.00 98.50 87 TRP A CA 1
ATOM 604 C C . TRP A 1 87 ? -0.228 1.966 -17.516 1.00 98.50 87 TRP A C 1
ATOM 606 O O . TRP A 1 87 ? -1.298 1.528 -17.093 1.00 98.50 87 TRP A O 1
ATOM 616 N N . ALA A 1 88 ? 0.948 1.476 -17.111 1.00 98.69 88 ALA A N 1
ATOM 617 C CA . ALA A 1 88 ? 1.072 0.366 -16.176 1.00 98.69 88 ALA A CA 1
ATOM 618 C C . ALA A 1 88 ? 0.645 0.797 -14.768 1.00 98.69 88 ALA A C 1
ATOM 620 O O . ALA A 1 88 ? -0.030 0.033 -14.085 1.00 98.69 88 ALA A O 1
ATOM 621 N N . ALA A 1 89 ? 0.932 2.042 -14.368 1.00 98.81 89 ALA A N 1
ATOM 622 C CA . ALA A 1 89 ? 0.460 2.599 -13.099 1.00 98.81 89 ALA A CA 1
ATOM 623 C C . ALA A 1 89 ? -1.076 2.580 -12.981 1.00 98.81 89 ALA A C 1
ATOM 625 O O . ALA A 1 89 ? -1.610 2.242 -11.924 1.00 98.81 89 ALA A O 1
ATOM 626 N N . VAL A 1 90 ? -1.792 2.864 -14.077 1.00 98.88 90 VAL A N 1
ATOM 627 C CA . VAL A 1 90 ? -3.262 2.765 -14.125 1.00 98.88 90 VAL A CA 1
ATOM 628 C C . VAL A 1 90 ? -3.725 1.321 -13.931 1.00 98.88 90 VAL A C 1
ATOM 630 O O . VAL A 1 90 ? -4.616 1.061 -13.124 1.00 98.88 90 VAL A O 1
ATOM 633 N N . VAL A 1 91 ? -3.109 0.366 -14.634 1.00 98.81 91 VAL A N 1
ATOM 634 C CA . VAL A 1 91 ? -3.449 -1.061 -14.501 1.00 98.81 91 VAL A CA 1
ATOM 635 C C . VAL A 1 91 ? -3.191 -1.548 -13.074 1.00 98.81 91 VAL A C 1
ATOM 637 O O . VAL A 1 91 ? -4.076 -2.142 -12.459 1.00 98.81 91 VAL A O 1
ATOM 640 N N . MET A 1 92 ? -2.011 -1.251 -12.523 1.00 98.81 92 MET A N 1
ATOM 641 C CA . MET A 1 92 ? -1.634 -1.607 -11.154 1.00 98.81 92 MET A CA 1
ATOM 642 C C . MET A 1 92 ? -2.618 -1.030 -10.135 1.00 98.81 92 MET A C 1
ATOM 644 O O . MET A 1 92 ? -3.072 -1.761 -9.257 1.00 98.81 92 MET A O 1
ATOM 648 N N . GLY A 1 93 ? -2.995 0.245 -10.286 1.00 98.88 93 GLY A N 1
ATOM 649 C CA . GLY A 1 93 ? -3.982 0.902 -9.434 1.00 98.88 93 GLY A CA 1
ATOM 650 C C . GLY A 1 93 ? -5.335 0.193 -9.455 1.00 98.88 93 GLY A C 1
ATOM 651 O O . GLY A 1 93 ? -5.805 -0.234 -8.404 1.00 98.88 93 GLY A O 1
ATOM 652 N N . ILE A 1 94 ? -5.936 -0.012 -10.636 1.00 98.88 94 ILE A N 1
ATOM 653 C CA . ILE A 1 94 ? -7.250 -0.679 -10.760 1.00 98.88 94 ILE A CA 1
ATOM 654 C C . ILE A 1 94 ? -7.229 -2.061 -10.097 1.00 98.88 94 ILE A C 1
ATOM 656 O O . ILE A 1 94 ? -8.130 -2.393 -9.322 1.00 98.88 94 ILE A O 1
ATOM 660 N N . VAL A 1 95 ? -6.191 -2.856 -10.380 1.00 98.81 95 VAL A N 1
ATOM 661 C CA . VAL A 1 95 ? -6.054 -4.205 -9.817 1.00 98.81 95 VAL A CA 1
ATOM 662 C C . VAL A 1 95 ? -5.900 -4.139 -8.298 1.00 98.81 95 VAL A C 1
ATOM 664 O O . VAL A 1 95 ? -6.570 -4.892 -7.594 1.00 98.81 95 VAL A O 1
ATOM 667 N N . ALA A 1 96 ? -5.089 -3.221 -7.770 1.00 98.81 96 ALA A N 1
ATOM 668 C CA . ALA A 1 96 ? -4.918 -3.065 -6.328 1.00 98.81 96 ALA A CA 1
ATOM 669 C C . ALA A 1 96 ? -6.199 -2.637 -5.618 1.00 98.81 96 ALA A C 1
ATOM 671 O O . ALA A 1 96 ? -6.520 -3.202 -4.578 1.00 98.81 96 ALA A O 1
ATOM 672 N N . GLY A 1 97 ? -6.961 -1.701 -6.187 1.00 98.69 97 GLY A N 1
ATOM 673 C CA . GLY A 1 97 ? -8.250 -1.297 -5.628 1.00 98.69 97 GLY A CA 1
ATOM 674 C C . GLY A 1 97 ? -9.189 -2.492 -5.439 1.00 98.69 97 GLY A C 1
ATOM 675 O O . GLY A 1 97 ? -9.752 -2.677 -4.362 1.00 98.69 97 GLY A O 1
ATOM 676 N N . ALA A 1 98 ? -9.290 -3.361 -6.448 1.00 98.56 98 ALA A N 1
ATOM 677 C CA . ALA A 1 98 ? -10.125 -4.559 -6.382 1.00 98.56 98 ALA A CA 1
ATOM 678 C C . ALA A 1 98 ? -9.570 -5.640 -5.432 1.00 98.56 98 ALA A C 1
ATOM 680 O O . ALA A 1 98 ? -10.324 -6.236 -4.660 1.00 98.56 98 ALA A O 1
ATOM 681 N N . VAL A 1 99 ? -8.259 -5.900 -5.472 1.00 98.62 99 VAL A N 1
ATOM 682 C CA . VAL A 1 99 ? -7.610 -6.933 -4.646 1.00 98.62 99 VAL A CA 1
ATOM 683 C C . VAL A 1 99 ? -7.613 -6.546 -3.167 1.00 98.62 99 VAL A C 1
ATOM 685 O O . VAL A 1 99 ? -7.966 -7.374 -2.327 1.00 98.62 99 VAL A O 1
ATOM 688 N N .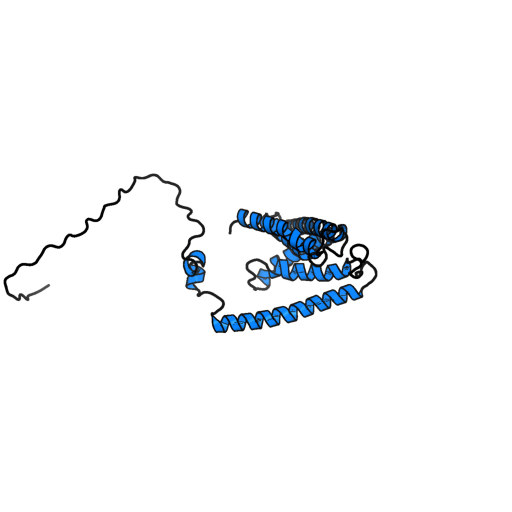 CYS A 1 100 ? -7.285 -5.296 -2.834 1.00 98.50 100 CYS A N 1
ATOM 689 C CA . CYS A 1 100 ? -7.315 -4.815 -1.454 1.00 98.50 100 CYS A CA 1
ATOM 690 C C . CYS A 1 100 ? -8.753 -4.757 -0.915 1.00 98.50 100 CYS A C 1
ATOM 692 O O . CYS A 1 100 ? -8.984 -5.167 0.221 1.00 98.50 100 CYS A O 1
ATOM 694 N N . TYR A 1 101 ? -9.742 -4.376 -1.737 1.00 98.25 101 TYR A N 1
ATOM 695 C CA . TYR A 1 101 ? -11.156 -4.496 -1.359 1.00 98.25 101 TYR A CA 1
ATOM 696 C C . TYR A 1 101 ? -11.527 -5.939 -0.990 1.00 98.25 101 TYR A C 1
ATOM 698 O O . TYR A 1 101 ? -12.164 -6.181 0.040 1.00 98.25 101 TYR A O 1
ATOM 706 N N . ALA A 1 102 ? -11.116 -6.915 -1.805 1.00 97.31 102 ALA A N 1
ATOM 707 C CA . ALA A 1 102 ? -11.380 -8.325 -1.537 1.00 97.31 102 ALA A CA 1
ATOM 708 C C . ALA A 1 102 ? -10.692 -8.807 -0.247 1.00 97.31 102 ALA A C 1
ATOM 710 O O . ALA A 1 102 ? -11.319 -9.516 0.544 1.00 97.31 102 ALA A O 1
ATOM 711 N N . ALA A 1 103 ? -9.444 -8.390 -0.011 1.00 96.75 103 ALA A N 1
ATOM 712 C CA . ALA A 1 103 ? -8.687 -8.714 1.198 1.00 96.75 103 ALA A CA 1
ATOM 713 C C . ALA A 1 103 ? -9.360 -8.173 2.470 1.00 96.75 103 ALA A C 1
ATOM 715 O O . ALA A 1 103 ? -9.522 -8.901 3.449 1.00 96.75 103 ALA A O 1
ATOM 716 N N . VAL A 1 104 ? -9.830 -6.926 2.438 1.00 96.38 104 VAL A N 1
ATOM 717 C CA . VAL A 1 104 ? -10.583 -6.327 3.550 1.00 96.38 104 VAL A CA 1
ATOM 718 C C . VAL A 1 104 ? -11.931 -7.022 3.747 1.00 96.38 104 VAL A C 1
ATOM 720 O O . VAL A 1 104 ? -12.317 -7.352 4.867 1.00 96.38 104 VAL A O 1
ATOM 723 N N . SER A 1 105 ? -12.629 -7.338 2.656 1.00 94.19 105 SER A N 1
ATOM 724 C CA . SER A 1 105 ? -13.960 -7.953 2.710 1.00 94.19 105 SER A CA 1
ATOM 725 C C . SER A 1 105 ? -13.9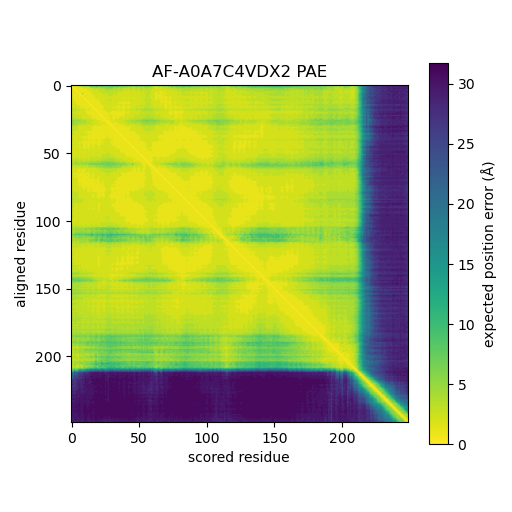57 -9.391 3.247 1.00 94.19 105 SER A C 1
ATOM 727 O O . SER A 1 105 ? -14.977 -9.852 3.764 1.00 94.19 105 SER A O 1
ATOM 729 N N . ILE A 1 106 ? -12.844 -10.128 3.123 1.00 93.94 106 ILE A N 1
ATOM 730 C CA . ILE A 1 106 ? -12.730 -11.504 3.634 1.00 93.94 106 ILE A CA 1
ATOM 731 C C . ILE A 1 106 ? -12.259 -11.567 5.094 1.00 93.94 106 ILE A C 1
ATOM 733 O O . ILE A 1 106 ? -12.517 -12.575 5.754 1.00 93.94 106 ILE A O 1
ATOM 737 N N . LYS A 1 107 ? -11.654 -10.497 5.632 1.00 92.38 107 LYS A N 1
ATOM 738 C CA . LYS A 1 107 ? -11.151 -10.420 7.017 1.00 92.38 107 LYS A CA 1
ATOM 739 C C . LYS A 1 107 ? -12.130 -10.965 8.071 1.00 92.38 107 LYS A C 1
ATOM 741 O O . LYS A 1 107 ? -11.705 -11.819 8.850 1.00 92.38 107 LYS A O 1
ATOM 746 N N . PRO A 1 108 ? -13.436 -10.606 8.084 1.00 90.25 108 PRO A N 1
ATOM 747 C CA . PRO A 1 108 ? -14.368 -11.119 9.095 1.00 90.25 108 PRO A CA 1
ATOM 748 C C . PRO A 1 108 ? -14.515 -12.646 9.087 1.00 90.25 108 PRO A C 1
ATOM 750 O O . PRO A 1 108 ? -14.812 -13.241 10.117 1.00 90.25 108 PRO A O 1
ATOM 753 N N . ARG A 1 109 ? -14.289 -13.299 7.938 1.00 92.12 109 ARG A N 1
ATOM 754 C CA . ARG A 1 109 ? -14.313 -14.767 7.824 1.00 92.12 109 ARG A CA 1
ATOM 755 C C . ARG A 1 109 ? -13.030 -15.421 8.329 1.00 92.12 109 ARG A C 1
ATOM 757 O O . ARG A 1 109 ? -13.061 -16.587 8.699 1.00 92.12 109 ARG A O 1
ATOM 764 N N . LEU A 1 110 ? -11.919 -14.689 8.305 1.00 92.25 110 LEU A N 1
ATOM 765 C CA . LEU A 1 110 ? -10.614 -15.152 8.773 1.00 92.25 110 LEU A CA 1
ATOM 766 C C . LEU A 1 110 ? -10.414 -14.906 10.277 1.00 92.25 110 LEU A C 1
ATOM 768 O O . LEU A 1 110 ? -9.518 -15.495 10.870 1.00 92.25 110 LEU A O 1
ATOM 772 N N . GLY A 1 111 ? -11.257 -14.074 10.896 1.00 90.19 111 GLY A N 1
ATOM 773 C CA . GLY A 1 111 ? -11.335 -13.927 12.351 1.00 90.19 111 GLY A CA 1
ATOM 774 C C . GLY A 1 111 ? -10.178 -13.156 12.993 1.00 90.19 111 GLY A C 1
ATOM 775 O O . GLY A 1 111 ? -10.032 -13.216 14.210 1.00 90.19 111 G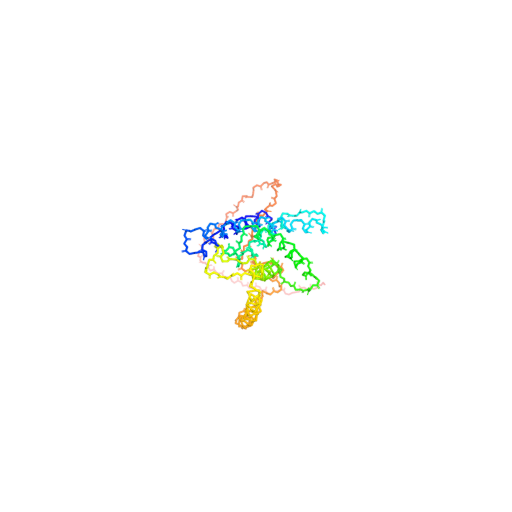LY A O 1
ATOM 776 N N . TYR A 1 112 ? -9.365 -12.443 12.207 1.00 90.00 112 TYR A N 1
ATOM 777 C CA . TYR A 1 112 ? -8.329 -11.553 12.736 1.00 90.00 112 TYR A CA 1
ATOM 778 C C . TYR A 1 112 ? -8.829 -10.106 12.850 1.00 90.00 112 TYR A C 1
ATOM 780 O O . TYR A 1 112 ? -9.638 -9.644 12.042 1.00 90.00 112 TYR A O 1
ATOM 788 N N . ASP A 1 113 ? -8.316 -9.393 13.852 1.00 88.69 113 ASP A N 1
ATOM 789 C CA . ASP A 1 113 ? -8.629 -7.989 14.127 1.00 88.69 113 ASP A CA 1
ATOM 790 C C . ASP A 1 113 ? -7.499 -7.088 13.611 1.00 88.69 113 ASP A C 1
ATOM 792 O O . ASP A 1 113 ? -6.487 -6.870 14.273 1.00 88.69 113 ASP A O 1
ATOM 796 N N . ASP A 1 114 ? -7.665 -6.623 12.375 1.00 91.00 114 ASP A N 1
ATOM 797 C CA . ASP A 1 114 ? -6.878 -5.547 11.769 1.00 91.00 114 ASP A CA 1
ATOM 798 C C . ASP A 1 114 ? -7.772 -4.308 11.700 1.00 91.00 114 ASP A C 1
ATOM 800 O O . ASP A 1 114 ? -8.551 -4.138 10.756 1.00 91.00 114 ASP A O 1
ATOM 804 N N . SER A 1 115 ? -7.754 -3.506 12.763 1.00 87.62 115 SER A N 1
ATOM 805 C CA . SER A 1 115 ? -8.815 -2.536 13.053 1.00 87.62 115 SER A CA 1
ATOM 806 C C . SER A 1 115 ? -8.949 -1.426 12.003 1.00 87.62 115 SER A C 1
ATOM 808 O O . SER A 1 115 ? -10.046 -0.911 11.802 1.00 87.62 115 SER A O 1
ATOM 810 N N . LEU A 1 116 ? -7.856 -1.085 11.311 1.00 89.31 116 LEU A N 1
ATOM 811 C CA . LEU A 1 116 ? -7.815 -0.052 10.265 1.00 89.31 116 LEU A CA 1
ATOM 812 C C . LEU A 1 116 ? -7.495 -0.615 8.874 1.00 89.31 116 LEU A C 1
ATOM 814 O O . LEU A 1 116 ? -7.155 0.148 7.973 1.00 89.31 116 LEU A O 1
ATOM 818 N N . ASP A 1 117 ? -7.589 -1.937 8.699 1.00 94.25 117 ASP A N 1
ATOM 819 C CA . ASP A 1 117 ? -7.284 -2.617 7.435 1.00 94.25 117 ASP A CA 1
ATOM 820 C C . ASP A 1 117 ? -5.850 -2.369 6.928 1.00 94.25 117 ASP A C 1
ATOM 822 O O . ASP A 1 117 ? -5.581 -2.377 5.721 1.00 94.25 117 ASP A O 1
ATOM 826 N N . ALA A 1 118 ? -4.902 -2.167 7.848 1.00 95.44 118 ALA A N 1
ATOM 827 C CA . ALA A 1 118 ? -3.516 -1.875 7.514 1.00 95.44 118 ALA A CA 1
ATOM 828 C C . ALA A 1 118 ? -2.881 -3.030 6.728 1.00 95.44 118 ALA A C 1
ATOM 830 O O . ALA A 1 118 ? -2.204 -2.806 5.725 1.00 95.44 118 ALA A O 1
ATOM 831 N N . PHE A 1 119 ? -3.137 -4.280 7.113 1.00 95.38 119 PHE A N 1
ATOM 832 C CA . PHE A 1 119 ? -2.658 -5.441 6.367 1.00 95.38 119 PHE A CA 1
ATOM 833 C C . PHE A 1 119 ? -3.392 -5.594 5.030 1.00 95.38 119 PHE A C 1
ATOM 835 O O . PHE A 1 119 ? -2.753 -5.832 4.003 1.00 95.38 119 PHE A O 1
ATOM 842 N N . GLY A 1 120 ? -4.718 -5.423 5.027 1.00 95.75 120 GLY A N 1
ATOM 843 C CA . GLY A 1 120 ? -5.548 -5.556 3.825 1.00 95.75 120 GLY A CA 1
ATOM 844 C C . GLY A 1 120 ? -5.214 -4.537 2.731 1.00 95.75 120 GLY A C 1
ATOM 845 O O . GLY A 1 120 ? -5.275 -4.869 1.549 1.00 95.75 120 GLY A O 1
ATOM 846 N N . VAL A 1 121 ? -4.817 -3.321 3.111 1.00 97.81 121 VAL A N 1
ATOM 847 C CA . VAL A 1 121 ? -4.442 -2.253 2.173 1.00 97.81 121 VAL A CA 1
ATOM 848 C C . VAL A 1 121 ? -2.933 -2.217 1.936 1.00 97.81 121 VAL A C 1
ATOM 850 O O . VAL A 1 121 ? -2.499 -2.296 0.787 1.00 97.81 121 VAL A O 1
ATOM 853 N N . HIS A 1 122 ? -2.116 -2.135 2.990 1.00 98.19 122 HIS A N 1
ATOM 854 C CA . HIS A 1 122 ? -0.665 -1.961 2.859 1.00 98.19 122 HIS A CA 1
ATOM 855 C C . HIS A 1 122 ? 0.072 -3.282 2.649 1.00 98.19 122 HIS A C 1
ATOM 857 O O . HIS A 1 122 ? 0.922 -3.372 1.768 1.00 98.19 122 HIS A O 1
ATOM 863 N N . GLY A 1 123 ? -0.257 -4.317 3.426 1.00 97.25 123 GLY A N 1
ATOM 864 C CA . GLY A 1 123 ? 0.381 -5.631 3.307 1.00 97.25 123 GLY A CA 1
ATOM 865 C C . GLY A 1 123 ? 0.100 -6.284 1.952 1.00 97.25 123 GLY A C 1
ATOM 866 O O . GLY A 1 123 ? 1.023 -6.622 1.208 1.00 97.25 123 GLY A O 1
ATOM 867 N N . VAL A 1 124 ? -1.180 -6.411 1.601 1.00 98.25 124 VAL A N 1
ATOM 868 C CA . VAL A 1 124 ? -1.612 -7.004 0.326 1.00 98.25 124 VAL A CA 1
ATOM 869 C C . VAL A 1 124 ? -1.276 -6.093 -0.855 1.00 98.25 124 VAL A C 1
ATOM 871 O O . VAL A 1 124 ? -0.685 -6.561 -1.829 1.00 98.25 124 VAL A O 1
ATOM 874 N N . GLY A 1 125 ? -1.589 -4.796 -0.770 1.00 98.50 125 GLY A N 1
ATOM 875 C CA . GLY A 1 125 ? -1.294 -3.840 -1.840 1.00 98.50 125 GLY A CA 1
ATOM 876 C C . GLY A 1 125 ? 0.203 -3.691 -2.100 1.00 98.50 125 GLY A C 1
ATOM 877 O O . GLY A 1 125 ? 0.622 -3.647 -3.254 1.00 98.50 125 GLY A O 1
ATOM 878 N N . GLY A 1 126 ? 1.026 -3.683 -1.048 1.00 98.44 126 GLY A N 1
ATOM 879 C CA . GLY A 1 126 ? 2.482 -3.593 -1.156 1.00 98.44 126 GLY A CA 1
ATOM 880 C C . GLY A 1 126 ? 3.092 -4.855 -1.758 1.00 98.44 126 GLY A C 1
ATOM 881 O O . GLY A 1 126 ? 3.956 -4.763 -2.628 1.00 98.44 126 GLY A O 1
ATOM 882 N N . THR A 1 127 ? 2.584 -6.031 -1.375 1.00 98.75 127 THR A N 1
ATOM 883 C CA . THR A 1 127 ? 2.960 -7.310 -1.996 1.00 98.75 127 THR A CA 1
ATOM 884 C C . THR A 1 127 ? 2.625 -7.323 -3.480 1.00 98.75 127 THR A C 1
ATOM 886 O O . THR A 1 127 ? 3.488 -7.612 -4.309 1.00 98.75 127 THR A O 1
ATOM 889 N N . LEU A 1 128 ? 1.386 -6.968 -3.830 1.00 98.81 128 LEU A N 1
ATOM 890 C CA . LEU A 1 128 ? 0.956 -6.881 -5.220 1.00 98.81 128 LEU A CA 1
ATOM 891 C C . LEU A 1 128 ? 1.827 -5.887 -5.998 1.00 98.81 128 LEU A C 1
ATOM 893 O O . LEU A 1 128 ? 2.287 -6.210 -7.089 1.00 98.81 128 LEU A O 1
ATOM 897 N N . GLY A 1 129 ? 2.099 -4.718 -5.419 1.00 98.75 129 GLY A N 1
ATOM 898 C CA . GLY A 1 129 ? 2.949 -3.691 -6.011 1.00 98.75 129 GLY A CA 1
ATOM 899 C C . GLY A 1 129 ? 4.348 -4.206 -6.304 1.00 98.75 129 GLY A C 1
ATOM 900 O O . GLY A 1 129 ? 4.804 -4.105 -7.436 1.00 98.75 129 GLY A O 1
ATOM 901 N N . ALA A 1 130 ? 4.998 -4.833 -5.322 1.00 98.75 130 ALA A N 1
ATOM 902 C CA . ALA A 1 130 ? 6.345 -5.369 -5.477 1.00 98.75 130 ALA A CA 1
ATOM 903 C C . ALA A 1 130 ? 6.416 -6.441 -6.574 1.00 98.75 130 ALA A C 1
ATOM 905 O O . ALA A 1 130 ? 7.343 -6.417 -7.385 1.00 98.75 130 ALA A O 1
ATOM 906 N N . LEU A 1 131 ? 5.436 -7.348 -6.631 1.00 98.81 131 LEU A N 1
ATOM 907 C CA . LEU A 1 131 ? 5.354 -8.378 -7.669 1.00 98.81 131 LEU A CA 1
ATOM 908 C C . LEU A 1 131 ? 5.108 -7.769 -9.054 1.00 98.81 131 LEU A C 1
ATOM 910 O O . LEU A 1 131 ? 5.788 -8.131 -10.014 1.00 98.81 131 LEU A O 1
ATOM 914 N N . LEU A 1 132 ? 4.179 -6.815 -9.161 1.00 98.81 132 LEU A N 1
ATOM 915 C CA . LEU A 1 132 ? 3.865 -6.135 -10.418 1.00 98.81 132 LEU A CA 1
ATOM 916 C C . LEU A 1 132 ? 4.999 -5.217 -10.892 1.00 98.81 132 LEU A C 1
ATOM 918 O O . LEU A 1 132 ? 5.185 -5.104 -12.103 1.00 98.81 132 LEU A O 1
ATOM 922 N N . THR A 1 133 ? 5.831 -4.660 -10.002 1.00 98.81 133 THR A N 1
ATOM 923 C CA . THR A 1 133 ? 7.108 -4.035 -10.395 1.00 98.81 133 THR A CA 1
ATOM 924 C C . THR A 1 133 ? 7.952 -5.028 -11.192 1.00 98.81 133 THR A C 1
ATOM 926 O O . THR A 1 133 ? 8.466 -4.692 -12.252 1.00 98.81 133 THR A O 1
ATOM 929 N N . GLY A 1 134 ? 8.038 -6.284 -10.745 1.00 98.62 134 GLY A N 1
ATOM 930 C CA . GLY A 1 134 ? 8.785 -7.329 -11.448 1.00 98.62 134 GLY A CA 1
ATOM 931 C C . GLY A 1 134 ? 8.195 -7.732 -12.801 1.00 98.62 134 GLY A C 1
ATOM 932 O O . GLY A 1 134 ? 8.869 -8.382 -13.599 1.00 98.62 134 GLY A O 1
ATOM 933 N N . VAL A 1 135 ? 6.955 -7.326 -13.083 1.00 98.81 135 VAL A N 1
ATOM 934 C CA . VAL A 1 135 ? 6.279 -7.539 -14.366 1.00 98.81 135 VAL A CA 1
ATOM 935 C C . VAL A 1 135 ? 6.465 -6.345 -15.301 1.00 98.81 135 VAL A C 1
ATOM 937 O O . VAL A 1 135 ? 6.831 -6.536 -16.461 1.00 98.81 135 VAL A O 1
ATOM 940 N N . PHE A 1 136 ? 6.216 -5.135 -14.795 1.00 98.81 136 PHE A N 1
ATOM 941 C CA . PHE A 1 136 ? 6.077 -3.913 -15.591 1.00 98.81 136 PHE A CA 1
ATOM 942 C C . PHE A 1 136 ? 7.305 -2.996 -15.588 1.00 98.81 136 PHE A C 1
ATOM 944 O O . PHE A 1 136 ? 7.298 -2.005 -16.316 1.00 98.81 136 PHE A O 1
ATOM 951 N N . ALA A 1 137 ? 8.331 -3.262 -14.773 1.00 98.69 137 ALA A N 1
ATOM 952 C CA . ALA A 1 137 ? 9.527 -2.425 -14.762 1.00 98.69 137 ALA A CA 1
ATOM 953 C C . ALA A 1 137 ? 10.192 -2.395 -16.144 1.00 98.69 137 ALA A C 1
ATOM 955 O O . ALA A 1 137 ? 10.241 -3.408 -16.842 1.00 98.69 137 ALA A O 1
ATOM 956 N N . THR A 1 138 ? 10.720 -1.238 -16.535 1.00 98.62 138 THR A N 1
ATOM 957 C CA . THR A 1 138 ? 11.478 -1.094 -17.776 1.00 98.62 138 THR A CA 1
ATOM 958 C C . THR A 1 138 ? 12.647 -0.129 -17.631 1.00 98.62 138 THR A C 1
ATOM 960 O O . THR A 1 138 ? 12.530 0.976 -17.094 1.00 98.62 138 THR A O 1
ATOM 963 N N . THR A 1 139 ? 13.782 -0.520 -18.204 1.00 98.19 139 THR A N 1
ATOM 964 C CA . THR A 1 139 ? 14.994 0.303 -18.290 1.00 98.19 139 THR A CA 1
ATOM 965 C C . THR A 1 139 ? 14.799 1.564 -19.133 1.00 98.19 139 THR A C 1
ATOM 967 O O . THR A 1 139 ? 15.548 2.527 -18.978 1.00 98.19 139 THR A O 1
ATOM 970 N N . ARG A 1 140 ? 13.752 1.612 -19.972 1.00 97.19 140 ARG A N 1
ATOM 971 C CA . ARG A 1 140 ? 13.355 2.827 -20.704 1.00 97.19 140 ARG A CA 1
ATOM 972 C C . ARG A 1 140 ? 12.926 3.959 -19.776 1.00 97.19 140 ARG A C 1
ATOM 974 O O . ARG A 1 140 ? 13.180 5.118 -20.087 1.00 97.19 140 ARG A O 1
ATOM 981 N N . VAL A 1 141 ? 12.265 3.625 -18.668 1.00 98.00 141 VAL A N 1
ATOM 982 C CA . VAL A 1 141 ? 11.836 4.598 -17.655 1.00 98.00 141 VAL A CA 1
ATOM 983 C C . VAL A 1 141 ? 12.990 4.917 -16.717 1.00 98.00 141 VAL A C 1
ATOM 985 O O . VAL A 1 141 ? 13.226 6.083 -16.405 1.00 98.00 141 VAL A O 1
ATOM 988 N N . ASN A 1 142 ? 13.726 3.891 -16.285 1.00 97.94 142 ASN A N 1
ATOM 989 C CA . ASN A 1 142 ? 14.850 4.068 -15.380 1.00 97.94 142 ASN A CA 1
ATOM 990 C C . ASN A 1 142 ? 15.997 3.098 -15.698 1.00 97.94 142 ASN A C 1
ATOM 992 O O . ASN A 1 142 ? 15.936 1.929 -15.305 1.00 97.94 142 ASN A O 1
ATOM 996 N N . PRO A 1 143 ? 17.072 3.585 -16.345 1.00 95.75 143 PRO A N 1
ATOM 997 C CA . PRO A 1 143 ? 18.233 2.769 -16.697 1.00 95.75 143 PRO A CA 1
ATOM 998 C C . PRO A 1 143 ? 18.991 2.182 -15.499 1.00 95.75 143 PRO A C 1
ATOM 1000 O O . PRO A 1 143 ? 19.778 1.261 -15.687 1.00 95.75 143 PRO A O 1
ATOM 1003 N N . ALA A 1 144 ? 18.785 2.706 -14.284 1.00 94.31 144 ALA A N 1
ATOM 1004 C CA . ALA A 1 144 ? 19.388 2.161 -13.066 1.00 94.31 144 ALA A CA 1
ATOM 1005 C C . ALA A 1 144 ? 18.639 0.930 -12.519 1.00 94.31 144 ALA A C 1
ATOM 1007 O O . ALA A 1 144 ? 19.127 0.276 -11.599 1.00 94.31 144 ALA A O 1
ATOM 1008 N N . GLY A 1 145 ? 17.445 0.639 -13.045 1.00 95.00 145 GLY A N 1
ATOM 1009 C CA . GLY A 1 145 ? 16.674 -0.556 -12.719 1.00 95.00 145 GLY A CA 1
ATOM 1010 C C . GLY A 1 145 ? 16.983 -1.732 -13.646 1.00 95.00 145 GLY A C 1
ATOM 1011 O O . GLY A 1 145 ? 18.032 -1.808 -14.281 1.00 95.00 145 GLY A O 1
ATOM 1012 N N . ALA A 1 146 ? 16.026 -2.649 -13.742 1.00 97.06 146 ALA A N 1
ATOM 1013 C CA . ALA A 1 146 ? 16.055 -3.770 -14.669 1.00 97.06 146 ALA A CA 1
ATOM 1014 C C . ALA A 1 146 ? 14.709 -3.883 -15.386 1.00 97.06 146 ALA A C 1
ATOM 1016 O O . ALA A 1 146 ? 13.677 -3.454 -14.865 1.00 97.06 146 ALA A O 1
ATOM 1017 N N . ASP A 1 147 ? 14.721 -4.482 -16.574 1.00 98.56 147 ASP A N 1
ATOM 1018 C CA . ASP A 1 147 ? 13.490 -4.847 -17.263 1.00 98.56 147 ASP A CA 1
ATOM 1019 C C . ASP A 1 147 ? 12.738 -5.916 -16.460 1.00 98.56 147 ASP A C 1
ATOM 1021 O O . ASP A 1 147 ? 13.343 -6.747 -15.779 1.00 98.56 147 ASP A O 1
ATOM 1025 N N . GLY A 1 148 ? 11.413 -5.862 -16.518 1.00 98.56 148 GLY A N 1
ATOM 1026 C CA . GLY A 1 148 ? 10.502 -6.833 -15.934 1.00 98.56 148 GLY A CA 1
ATOM 1027 C C . GLY A 1 148 ? 10.123 -7.941 -16.913 1.00 98.56 148 GLY A C 1
ATOM 1028 O O . GLY A 1 148 ? 10.596 -8.004 -18.053 1.00 98.56 148 GLY A O 1
ATOM 1029 N N . LEU A 1 149 ? 9.205 -8.802 -16.476 1.00 98.31 149 LEU A N 1
ATOM 1030 C CA . LEU A 1 149 ? 8.716 -9.938 -17.259 1.00 98.31 149 LEU A CA 1
ATOM 1031 C C . LEU A 1 149 ? 8.218 -9.534 -18.658 1.00 98.31 149 LEU A C 1
ATOM 1033 O O . LEU A 1 149 ? 8.574 -10.188 -19.636 1.00 98.31 149 LEU A O 1
ATOM 1037 N N . LEU A 1 150 ? 7.435 -8.454 -18.774 1.00 98.06 150 LEU A N 1
ATOM 1038 C CA . LEU A 1 150 ? 6.876 -8.018 -20.065 1.00 98.06 150 LEU A CA 1
ATOM 1039 C C . LEU A 1 150 ? 7.911 -7.410 -21.014 1.00 98.06 150 LEU A C 1
ATOM 1041 O O . LEU A 1 150 ? 7.656 -7.308 -22.212 1.00 98.06 150 LEU A O 1
ATOM 1045 N N . TYR A 1 151 ? 9.079 -7.047 -20.492 1.00 98.06 151 TYR A N 1
ATOM 1046 C CA . TYR A 1 151 ? 10.186 -6.483 -21.256 1.00 98.06 151 TYR A CA 1
ATOM 1047 C C . TYR A 1 151 ? 11.317 -7.507 -21.461 1.00 98.06 151 TYR A C 1
ATOM 1049 O O . TYR A 1 151 ? 12.415 -7.147 -21.873 1.00 98.06 151 TYR A O 1
ATOM 1057 N N . GLY A 1 152 ? 11.041 -8.799 -21.232 1.00 97.69 152 GLY A N 1
ATOM 1058 C CA . GLY A 1 152 ? 11.929 -9.909 -21.593 1.00 97.69 152 GLY A CA 1
ATOM 1059 C C . GLY A 1 152 ? 12.795 -10.458 -20.459 1.00 97.69 152 GLY A C 1
ATOM 1060 O O . GLY A 1 152 ? 13.604 -11.350 -20.706 1.00 97.69 152 GLY A O 1
ATOM 1061 N N . ASN A 1 153 ? 12.620 -9.987 -19.221 1.00 98.19 153 ASN A N 1
ATOM 1062 C CA . ASN A 1 153 ? 13.398 -10.445 -18.072 1.00 98.19 153 ASN A CA 1
ATOM 1063 C C . ASN A 1 153 ? 12.504 -11.096 -16.995 1.00 98.19 153 ASN A C 1
ATOM 1065 O O . ASN A 1 153 ? 12.097 -10.446 -16.027 1.00 98.19 153 ASN A O 1
ATOM 1069 N N . PRO A 1 154 ? 12.205 -12.403 -17.114 1.00 96.69 154 PRO A N 1
ATOM 1070 C CA . PRO A 1 154 ? 11.401 -13.122 -16.124 1.00 96.69 154 PRO A CA 1
ATOM 1071 C C . PRO A 1 154 ? 12.080 -13.237 -14.754 1.00 96.69 154 PRO A C 1
ATOM 1073 O O . PRO A 1 154 ? 11.394 -13.407 -13.745 1.00 96.69 154 PRO A O 1
ATOM 1076 N N . ALA A 1 155 ? 13.413 -13.131 -14.693 1.00 97.94 155 ALA A N 1
ATOM 1077 C CA . ALA A 1 155 ? 14.146 -13.222 -13.435 1.00 97.94 155 ALA A CA 1
ATOM 1078 C C . ALA A 1 155 ? 13.780 -12.074 -12.485 1.00 97.94 155 ALA A C 1
ATOM 1080 O O . ALA A 1 155 ? 13.770 -12.277 -11.272 1.00 97.94 155 ALA A O 1
ATOM 1081 N N . GLN A 1 156 ? 13.400 -10.905 -13.014 1.00 98.31 156 GLN A N 1
ATOM 1082 C CA . GLN A 1 156 ? 13.014 -9.771 -12.181 1.00 98.31 156 GLN A CA 1
ATOM 1083 C C . GLN A 1 156 ? 11.777 -10.071 -11.328 1.00 98.31 156 GLN A C 1
ATOM 1085 O O . GLN A 1 156 ? 11.771 -9.765 -10.141 1.00 98.31 156 GLN A O 1
ATOM 1090 N N . PHE A 1 157 ? 10.758 -10.740 -11.876 1.00 98.25 157 PHE A N 1
ATOM 1091 C CA . PHE A 1 157 ? 9.598 -11.169 -11.087 1.00 98.25 157 PHE A CA 1
ATOM 1092 C C . PHE A 1 157 ? 10.000 -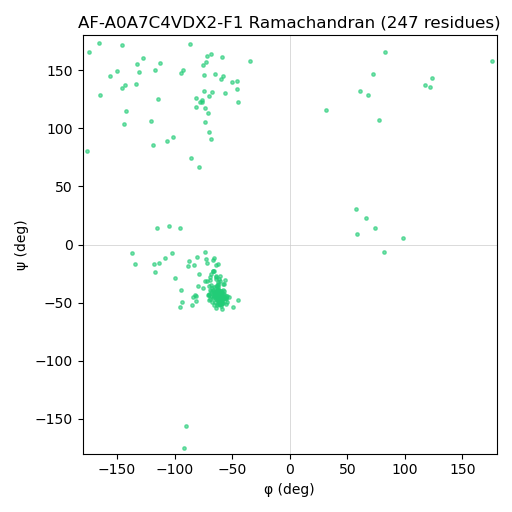12.105 -9.939 1.00 98.25 157 PHE A C 1
ATOM 1094 O O . PHE A 1 157 ? 9.521 -11.951 -8.816 1.00 98.25 157 PHE A O 1
ATOM 1101 N N . LEU A 1 158 ? 10.917 -13.043 -10.199 1.00 98.19 158 LEU A N 1
ATOM 1102 C CA . LEU A 1 158 ? 11.412 -13.964 -9.177 1.00 98.19 158 LEU A CA 1
ATOM 1103 C C . LEU A 1 158 ? 12.182 -13.229 -8.072 1.00 98.19 158 LEU A C 1
ATOM 1105 O O . LEU A 1 158 ? 11.972 -13.520 -6.896 1.00 98.19 158 LEU A O 1
ATOM 1109 N N . VAL A 1 159 ? 13.020 -12.250 -8.428 1.00 98.38 159 VAL A N 1
ATOM 1110 C CA . VAL A 1 159 ? 13.724 -11.395 -7.458 1.00 98.38 159 VAL A CA 1
ATOM 1111 C C . VAL A 1 159 ? 12.726 -10.663 -6.560 1.00 98.38 159 VAL A C 1
ATOM 1113 O O . VAL A 1 159 ? 12.869 -10.693 -5.338 1.00 98.38 159 VAL A O 1
ATOM 1116 N N . GLN A 1 160 ? 11.673 -10.079 -7.139 1.00 98.56 160 GLN A N 1
ATOM 1117 C CA . GLN A 1 160 ? 10.629 -9.406 -6.366 1.00 98.56 160 GLN A CA 1
ATOM 1118 C C . GLN A 1 160 ? 9.878 -10.371 -5.440 1.00 98.56 160 GLN A C 1
ATOM 1120 O O . GLN A 1 160 ? 9.65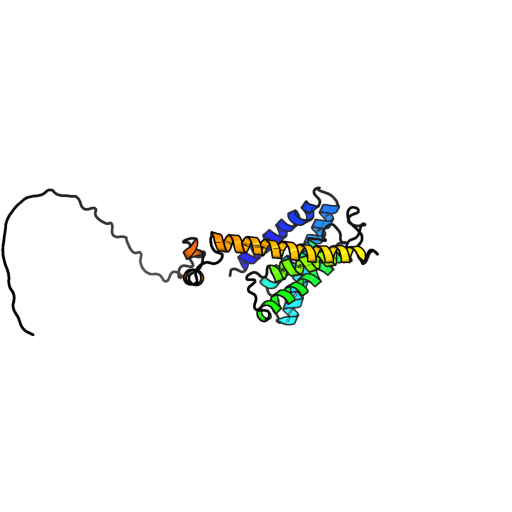1 -10.048 -4.276 1.00 98.56 160 GLN A O 1
ATOM 1125 N N . ALA A 1 161 ? 9.534 -11.570 -5.917 1.00 98.56 161 ALA A N 1
ATOM 1126 C CA . ALA A 1 161 ? 8.853 -12.580 -5.109 1.00 98.56 161 ALA A CA 1
ATOM 1127 C C . ALA A 1 161 ? 9.708 -13.047 -3.922 1.00 98.56 161 ALA A C 1
ATOM 1129 O O . ALA A 1 161 ? 9.218 -13.115 -2.794 1.00 98.56 161 ALA A O 1
ATOM 1130 N N . ILE A 1 162 ? 10.997 -13.312 -4.154 1.00 98.62 162 ILE A N 1
ATOM 1131 C CA . ILE A 1 162 ? 11.945 -13.659 -3.089 1.00 98.62 162 ILE A CA 1
ATOM 1132 C C . ILE A 1 162 ? 12.062 -12.500 -2.097 1.00 98.62 162 ILE A C 1
ATOM 1134 O O . ILE A 1 162 ? 11.994 -12.731 -0.891 1.00 98.62 162 ILE A O 1
ATOM 1138 N N . SER A 1 163 ? 12.178 -11.259 -2.581 1.00 98.25 163 SER A N 1
ATOM 1139 C CA . SER A 1 163 ? 12.247 -10.082 -1.714 1.00 98.25 163 SER A CA 1
ATOM 1140 C C . SER A 1 163 ? 11.020 -9.973 -0.811 1.00 98.25 163 SER A C 1
ATOM 1142 O O . SER A 1 163 ? 11.189 -9.786 0.387 1.00 98.25 163 SER A O 1
ATOM 1144 N N . VAL A 1 164 ? 9.805 -10.142 -1.344 1.00 98.62 164 VAL A N 1
ATOM 1145 C CA . VAL A 1 164 ? 8.567 -10.119 -0.545 1.00 98.62 164 VAL A CA 1
ATOM 1146 C C . VAL A 1 164 ? 8.591 -11.189 0.547 1.00 98.62 164 VAL A C 1
ATOM 1148 O O . VAL A 1 164 ? 8.298 -10.892 1.705 1.00 98.62 164 VAL A O 1
ATOM 1151 N N . ILE A 1 165 ? 8.968 -12.426 0.205 1.00 98.56 165 ILE A N 1
ATOM 1152 C CA . ILE A 1 165 ? 9.030 -13.535 1.169 1.00 98.56 165 ILE A CA 1
ATOM 1153 C C . ILE A 1 165 ? 10.035 -13.221 2.280 1.00 98.56 165 ILE A C 1
ATOM 1155 O O . ILE A 1 165 ? 9.705 -13.346 3.459 1.00 98.56 165 ILE A O 1
ATOM 1159 N N . LEU A 1 166 ? 11.245 -12.785 1.922 1.00 98.62 166 LEU A N 1
ATOM 1160 C CA . LEU A 1 16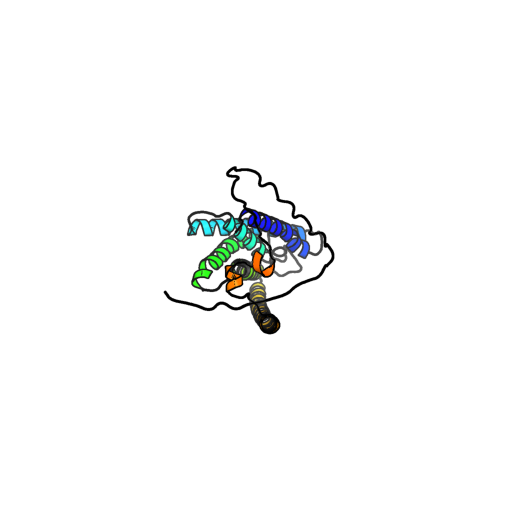6 ? 12.283 -12.448 2.896 1.00 98.62 166 LEU A CA 1
ATOM 1161 C C . LEU A 1 166 ? 11.864 -11.277 3.791 1.00 98.62 166 LEU A C 1
ATOM 1163 O O . LEU A 1 166 ? 12.084 -11.332 5.001 1.00 98.62 166 LEU A O 1
ATOM 1167 N N . THR A 1 167 ? 11.214 -10.256 3.228 1.00 98.31 167 THR A N 1
ATOM 1168 C CA . THR A 1 167 ? 10.668 -9.137 4.001 1.00 98.31 167 THR A CA 1
ATOM 1169 C C . THR A 1 167 ? 9.612 -9.616 4.992 1.00 98.31 167 THR A C 1
ATOM 1171 O O . THR A 1 167 ? 9.687 -9.237 6.158 1.00 98.31 167 THR A O 1
ATOM 1174 N N . TYR A 1 168 ? 8.676 -10.482 4.590 1.00 98.25 168 TYR A N 1
ATOM 1175 C CA . TYR A 1 168 ? 7.689 -11.033 5.521 1.00 98.25 168 TYR A CA 1
ATOM 1176 C C . TYR A 1 168 ? 8.336 -11.850 6.636 1.00 98.25 168 TYR A C 1
ATOM 1178 O O . TYR A 1 168 ? 8.016 -11.636 7.802 1.00 98.25 168 TYR A O 1
ATOM 1186 N N . LEU A 1 169 ? 9.279 -12.737 6.307 1.00 98.38 169 LEU A N 1
ATOM 1187 C CA . LEU A 1 169 ? 9.983 -13.534 7.312 1.00 98.38 169 LEU A CA 1
ATOM 1188 C C . LEU A 1 169 ? 10.703 -12.643 8.328 1.00 98.38 169 LEU A C 1
ATOM 1190 O O . LEU A 1 169 ? 10.557 -12.840 9.534 1.00 98.38 169 LEU A O 1
ATOM 1194 N N . PHE A 1 170 ? 11.438 -11.639 7.847 1.00 98.38 170 PHE A N 1
ATOM 1195 C CA . PHE A 1 170 ? 12.172 -10.718 8.704 1.00 98.38 170 PHE A CA 1
ATOM 1196 C C . PHE A 1 170 ? 11.237 -9.860 9.565 1.00 98.38 170 PHE A C 1
ATOM 1198 O O . PHE A 1 170 ? 11.393 -9.821 10.784 1.00 98.38 170 PHE A O 1
ATOM 1205 N N . VAL A 1 171 ? 10.248 -9.198 8.954 1.00 97.56 171 VAL A N 1
ATOM 1206 C CA . VAL A 1 171 ? 9.338 -8.284 9.660 1.00 97.56 171 VAL A CA 1
ATOM 1207 C C . VAL A 1 171 ? 8.475 -9.046 10.660 1.00 97.56 171 VAL A C 1
ATOM 1209 O O . VAL A 1 171 ? 8.373 -8.615 11.802 1.00 97.56 171 VAL A O 1
ATOM 1212 N N . SER A 1 172 ? 7.908 -10.201 10.300 1.00 97.00 172 SER A N 1
ATOM 1213 C CA . SER A 1 172 ? 7.103 -10.993 11.236 1.00 97.00 172 SER A CA 1
ATOM 1214 C C . SER A 1 172 ? 7.930 -11.520 12.409 1.00 97.00 172 SER A C 1
ATOM 1216 O O . SER A 1 172 ? 7.471 -11.440 13.549 1.00 97.00 172 SER A O 1
ATOM 1218 N N . ALA A 1 173 ? 9.154 -12.005 12.164 1.00 98.31 173 ALA A N 1
ATOM 1219 C CA . ALA A 1 173 ? 10.041 -12.454 13.235 1.00 98.31 173 ALA A CA 1
ATOM 1220 C C . ALA A 1 173 ? 10.424 -11.296 14.167 1.00 98.31 173 ALA A C 1
ATOM 1222 O O . ALA A 1 173 ? 10.293 -11.413 15.386 1.00 98.31 173 ALA A O 1
ATOM 1223 N N . MET A 1 174 ? 10.841 -10.158 13.606 1.00 98.38 174 MET A N 1
ATOM 1224 C CA . MET A 1 174 ? 11.268 -9.020 14.412 1.00 98.38 174 MET A CA 1
ATOM 1225 C C . MET A 1 174 ? 10.115 -8.351 15.154 1.00 98.38 174 MET A C 1
ATOM 1227 O O . MET A 1 174 ? 10.259 -8.051 16.338 1.00 98.38 174 MET A O 1
ATOM 1231 N N . CYS A 1 175 ? 8.961 -8.165 14.511 1.00 97.56 175 CYS A N 1
ATOM 1232 C CA . CYS A 1 175 ? 7.767 -7.652 15.176 1.00 97.56 175 CYS A CA 1
ATOM 1233 C C . CYS A 1 175 ? 7.342 -8.566 16.325 1.00 97.56 175 CYS A C 1
ATOM 1235 O O . CYS A 1 175 ? 7.028 -8.056 17.393 1.00 97.56 175 CYS A O 1
ATOM 1237 N N . LEU A 1 176 ? 7.379 -9.893 16.157 1.00 97.88 176 LEU A N 1
ATOM 1238 C CA . LEU A 1 176 ? 7.062 -10.816 17.247 1.00 97.88 176 LEU A CA 1
ATOM 1239 C C . LEU A 1 176 ? 8.020 -10.637 18.430 1.00 97.88 176 LEU A C 1
ATOM 1241 O O . LEU A 1 176 ? 7.565 -10.520 19.565 1.00 97.88 176 LEU A O 1
ATOM 1245 N N . VAL A 1 177 ? 9.329 -10.577 18.173 1.00 98.38 177 VAL A N 1
ATOM 1246 C CA . VAL A 1 177 ? 10.335 -10.357 19.224 1.00 98.38 177 VAL A CA 1
ATOM 1247 C C . VAL A 1 177 ? 10.077 -9.041 19.958 1.00 98.38 177 VAL A C 1
ATOM 1249 O O . VAL A 1 177 ? 10.009 -9.032 21.185 1.00 98.38 177 VAL A O 1
ATOM 1252 N N . LEU A 1 178 ? 9.877 -7.945 19.225 1.00 98.19 178 LEU A N 1
ATOM 1253 C CA . LEU A 1 178 ? 9.624 -6.631 19.817 1.00 98.19 178 LEU A CA 1
ATOM 1254 C C . LEU A 1 178 ? 8.316 -6.609 20.614 1.00 98.19 178 LEU A C 1
ATOM 1256 O O . LEU A 1 178 ? 8.309 -6.138 21.746 1.00 98.19 178 LEU A O 1
ATOM 1260 N N . LEU A 1 179 ? 7.235 -7.188 20.085 1.00 97.88 179 LEU A N 1
ATOM 1261 C CA . LEU A 1 179 ? 5.956 -7.281 20.790 1.00 97.88 179 LEU A CA 1
ATOM 1262 C C . LEU A 1 179 ? 6.068 -8.110 22.072 1.00 97.88 179 LEU A C 1
ATOM 1264 O O . LEU A 1 179 ? 5.466 -7.744 23.078 1.00 97.88 179 LEU A O 1
ATOM 1268 N N . LEU A 1 180 ? 6.841 -9.200 22.077 1.00 98.19 180 LEU A N 1
ATOM 1269 C CA . LEU A 1 180 ? 7.074 -9.997 23.285 1.00 98.19 180 LEU A CA 1
ATOM 1270 C C . LEU A 1 180 ? 7.885 -9.227 24.332 1.00 98.19 180 LEU A C 1
ATOM 1272 O O . LEU A 1 180 ? 7.543 -9.283 25.513 1.00 98.19 180 LEU A O 1
ATOM 1276 N N . ILE A 1 181 ? 8.909 -8.480 23.906 1.00 98.19 181 ILE A N 1
ATOM 1277 C CA . ILE A 1 181 ? 9.690 -7.610 24.795 1.00 98.19 181 ILE A CA 1
ATOM 1278 C C . ILE A 1 181 ? 8.786 -6.532 25.399 1.00 98.19 181 ILE A C 1
ATOM 1280 O O . ILE A 1 181 ? 8.737 -6.397 26.619 1.00 98.19 181 ILE A O 1
ATOM 1284 N N . THR A 1 182 ? 8.021 -5.808 24.579 1.00 98.31 182 THR A N 1
ATOM 1285 C CA . THR A 1 182 ? 7.099 -4.766 25.054 1.00 98.31 182 THR A CA 1
ATOM 1286 C C . THR A 1 182 ? 6.027 -5.349 25.973 1.00 98.31 182 THR A C 1
ATOM 1288 O O . THR A 1 182 ? 5.771 -4.798 27.041 1.00 98.31 182 THR A O 1
ATOM 1291 N N . LYS A 1 183 ? 5.463 -6.514 25.628 1.00 97.56 183 LYS A N 1
ATOM 1292 C CA . LYS A 1 183 ? 4.495 -7.221 26.477 1.00 97.56 183 LYS A CA 1
ATOM 1293 C C . LYS A 1 183 ? 5.073 -7.555 27.850 1.00 97.56 183 LYS A C 1
ATOM 1295 O O . LYS A 1 183 ? 4.360 -7.416 28.836 1.00 97.56 183 LYS A O 1
ATOM 1300 N N . ALA A 1 184 ? 6.324 -8.008 27.908 1.00 97.44 184 ALA A N 1
ATOM 1301 C CA . ALA A 1 184 ? 6.988 -8.343 29.163 1.00 97.44 184 ALA A CA 1
ATOM 1302 C C . ALA A 1 184 ? 7.394 -7.099 29.972 1.00 97.44 184 ALA A C 1
ATOM 1304 O O . ALA A 1 184 ? 7.407 -7.160 31.197 1.00 97.44 184 ALA A O 1
ATOM 1305 N N . ALA A 1 185 ? 7.725 -5.993 29.302 1.00 97.94 185 ALA A N 1
ATOM 1306 C CA . ALA A 1 185 ? 8.191 -4.771 29.949 1.00 97.94 185 ALA A CA 1
ATOM 1307 C C . ALA A 1 185 ? 7.048 -3.900 30.495 1.00 97.94 185 ALA A C 1
ATOM 1309 O O . ALA A 1 185 ? 7.126 -3.443 31.631 1.00 97.94 185 ALA A O 1
ATOM 1310 N N . VAL A 1 186 ? 6.014 -3.649 29.684 1.00 96.12 186 VAL A N 1
ATOM 1311 C CA . VAL A 1 186 ? 4.956 -2.663 29.987 1.00 96.12 186 VAL A CA 1
ATOM 1312 C C . VAL A 1 186 ? 3.537 -3.145 29.661 1.00 96.12 186 VAL A C 1
ATOM 1314 O O . VAL A 1 186 ? 2.571 -2.479 30.012 1.00 96.12 186 VAL A O 1
ATOM 1317 N N . GLY A 1 187 ? 3.388 -4.307 29.017 1.00 95.06 187 GLY A N 1
ATOM 1318 C CA . GLY A 1 187 ? 2.103 -4.757 28.473 1.00 95.06 187 GLY A CA 1
ATOM 1319 C C . GLY A 1 187 ? 1.804 -4.157 27.090 1.00 95.06 187 GLY A C 1
ATOM 1320 O O . GLY A 1 187 ? 2.485 -3.251 26.628 1.00 95.06 187 GLY A O 1
ATOM 1321 N N . LEU A 1 188 ? 0.820 -4.716 26.376 1.00 94.94 188 LEU A N 1
ATOM 1322 C CA . LEU A 1 188 ? 0.462 -4.282 25.007 1.00 94.94 188 LEU A CA 1
ATOM 1323 C C . LEU A 1 188 ? -0.956 -3.722 24.870 1.00 94.94 188 LEU A C 1
ATOM 1325 O O . LEU A 1 188 ? -1.241 -3.027 23.902 1.00 94.94 188 LEU A O 1
ATOM 1329 N N . ARG A 1 189 ? -1.862 -4.090 25.775 1.00 94.31 189 ARG A N 1
ATOM 1330 C CA . ARG A 1 189 ? -3.280 -3.741 25.707 1.00 94.31 189 ARG A CA 1
ATOM 1331 C C . ARG A 1 189 ? -3.705 -3.248 27.078 1.00 94.31 189 ARG A C 1
ATOM 1333 O O . ARG A 1 189 ? -3.308 -3.846 28.077 1.00 94.31 189 ARG A O 1
ATOM 1340 N N . ILE A 1 190 ? -4.503 -2.192 27.083 1.00 94.75 190 ILE A N 1
ATOM 1341 C CA . ILE A 1 190 ? -5.194 -1.693 28.269 1.00 94.75 190 ILE A CA 1
ATOM 1342 C C . ILE A 1 190 ? -6.107 -2.772 28.864 1.00 94.75 190 ILE A C 1
ATOM 1344 O O . ILE A 1 190 ? -6.451 -3.761 28.202 1.00 94.75 190 ILE A O 1
ATOM 1348 N N . ASP A 1 191 ? -6.494 -2.598 30.124 1.00 94.12 191 ASP A N 1
ATOM 1349 C CA . ASP A 1 191 ? -7.444 -3.501 30.758 1.00 94.12 191 ASP A CA 1
ATOM 1350 C C . ASP A 1 191 ? -8.849 -3.372 30.140 1.00 94.12 191 ASP A C 1
ATOM 1352 O O . ASP A 1 191 ? -9.177 -2.428 29.416 1.00 94.12 191 ASP A O 1
ATOM 1356 N N . LYS A 1 192 ? -9.700 -4.365 30.412 1.00 94.88 192 LYS A N 1
ATOM 1357 C CA . LYS A 1 192 ? -11.003 -4.463 29.754 1.00 94.88 192 LYS A CA 1
ATOM 1358 C C . LYS A 1 192 ? -11.980 -3.369 30.183 1.00 94.88 192 LYS A C 1
ATOM 1360 O O . LYS A 1 192 ? -12.838 -3.019 29.379 1.00 94.88 192 LYS A O 1
ATOM 1365 N N . ALA A 1 193 ? -11.885 -2.871 31.417 1.00 94.62 193 ALA A N 1
ATOM 1366 C CA . ALA A 1 193 ? -12.761 -1.801 31.878 1.00 94.62 193 ALA A CA 1
ATOM 1367 C C . ALA A 1 193 ? -12.405 -0.501 31.152 1.00 94.62 193 ALA A C 1
ATOM 1369 O O . ALA A 1 193 ? -13.290 0.107 30.550 1.00 94.62 193 ALA A O 1
ATOM 1370 N N . SER A 1 194 ? -11.112 -0.176 31.080 1.00 94.12 194 SER A N 1
ATOM 1371 C CA . SER A 1 194 ? -10.621 1.002 30.360 1.00 94.12 194 SER A CA 1
ATOM 1372 C C . SER A 1 194 ? -10.918 0.951 28.858 1.00 94.12 194 SER A C 1
ATOM 1374 O O . SER A 1 194 ? -11.288 1.953 28.255 1.00 94.12 194 SER A O 1
ATOM 1376 N N . GLU A 1 195 ? -10.853 -0.232 28.236 1.00 93.69 195 GLU A N 1
ATOM 1377 C CA . GLU A 1 195 ? -11.243 -0.397 26.828 1.00 93.69 195 GLU A CA 1
ATOM 1378 C C . GLU A 1 195 ? -12.731 -0.116 26.573 1.00 93.69 195 GLU A C 1
ATOM 1380 O O . GLU A 1 195 ? -13.089 0.383 25.506 1.00 93.69 195 GLU A O 1
ATOM 1385 N N . VAL A 1 196 ? -13.601 -0.466 27.524 1.00 94.75 196 VAL A N 1
ATOM 1386 C CA . VAL A 1 196 ? -15.046 -0.217 27.416 1.00 94.75 196 VAL A CA 1
ATOM 1387 C C . VAL A 1 196 ? -15.366 1.257 27.653 1.00 94.75 196 VAL A C 1
ATOM 1389 O O . VAL A 1 196 ? -16.255 1.784 26.988 1.00 94.75 196 VAL A O 1
ATOM 1392 N N . GLU A 1 197 ? -14.658 1.902 28.580 1.00 92.94 197 GLU A N 1
ATOM 1393 C CA . GLU A 1 197 ? -14.822 3.325 28.885 1.00 92.94 197 GLU A CA 1
ATOM 1394 C C . GLU A 1 197 ? -14.301 4.221 27.747 1.00 92.94 197 GLU A C 1
ATOM 1396 O O . GLU A 1 197 ? -15.003 5.135 27.317 1.00 92.94 197 GLU A O 1
ATOM 1401 N N . GLY A 1 198 ? -13.135 3.888 27.185 1.00 93.44 198 GLY A N 1
ATOM 1402 C CA . GLY A 1 198 ? -12.518 4.570 26.049 1.00 93.44 198 GLY A CA 1
ATOM 1403 C C . GLY A 1 198 ? -11.172 5.210 26.400 1.00 93.44 198 GLY A C 1
ATOM 1404 O O . GLY A 1 198 ? -11.025 5.865 27.424 1.00 93.44 198 GLY A O 1
ATOM 1405 N N . MET A 1 199 ? -10.183 5.065 25.509 1.00 94.06 199 MET A N 1
ATOM 1406 C CA . MET A 1 199 ? -8.814 5.551 25.761 1.00 94.06 199 MET A CA 1
ATOM 1407 C C . MET A 1 199 ? -8.711 7.072 25.910 1.00 94.06 199 MET A C 1
ATOM 1409 O O . MET A 1 199 ? -7.814 7.548 26.600 1.00 94.06 199 MET A O 1
ATOM 1413 N N . ASP A 1 200 ? -9.620 7.834 25.299 1.00 94.06 200 ASP A N 1
ATOM 1414 C CA . ASP A 1 200 ? -9.641 9.293 25.434 1.00 94.06 200 ASP A CA 1
ATOM 1415 C C . ASP A 1 200 ? -9.823 9.694 26.913 1.00 94.06 200 ASP A C 1
ATOM 1417 O O . ASP A 1 200 ? -9.066 10.518 27.428 1.00 94.06 200 ASP A O 1
ATOM 1421 N N . SER A 1 201 ? -10.740 9.049 27.645 1.00 93.00 201 SER A N 1
ATOM 1422 C CA . SER A 1 201 ? -10.959 9.356 29.063 1.00 93.00 201 SER A CA 1
ATOM 1423 C C . SER A 1 201 ? -9.935 8.676 29.969 1.00 93.00 201 SER A C 1
ATOM 1425 O O . SER A 1 201 ? -9.397 9.326 30.864 1.00 93.00 201 SER A O 1
ATOM 1427 N N . THR A 1 202 ? -9.628 7.394 29.746 1.00 94.81 202 THR A N 1
ATOM 1428 C CA . THR A 1 202 ? -8.814 6.621 30.698 1.00 94.81 202 THR A CA 1
ATOM 1429 C C . THR A 1 202 ? -7.319 6.882 30.581 1.00 94.81 202 THR A C 1
ATOM 1431 O O . THR A 1 202 ? -6.630 6.911 31.597 1.00 94.81 202 THR A O 1
ATOM 1434 N N . GLU A 1 203 ? -6.810 7.097 29.365 1.00 93.94 203 GLU A N 1
ATOM 1435 C CA . GLU A 1 203 ? -5.379 7.320 29.120 1.00 93.94 203 GLU A CA 1
ATOM 1436 C C . GLU A 1 203 ? -5.036 8.805 28.961 1.00 93.94 203 GLU A C 1
ATOM 1438 O O . GLU A 1 203 ? -3.916 9.214 29.275 1.00 93.94 203 GLU A O 1
ATOM 1443 N N . HIS A 1 204 ? -5.981 9.624 28.484 1.00 95.06 204 HIS A N 1
ATOM 1444 C CA . HIS A 1 204 ? -5.742 11.045 28.211 1.00 95.06 204 HIS A CA 1
ATOM 1445 C C . HIS A 1 204 ? -6.514 12.005 29.125 1.00 95.06 204 HIS A C 1
ATOM 1447 O O . HIS A 1 204 ? -6.125 13.167 29.222 1.00 95.06 204 HIS A O 1
ATOM 1453 N N . GLY A 1 205 ? -7.543 11.548 29.849 1.00 93.12 205 GLY A N 1
ATOM 1454 C CA . GLY A 1 205 ? -8.353 12.411 30.715 1.00 93.12 205 GLY A CA 1
ATOM 1455 C C . GLY A 1 205 ? -9.169 13.456 29.947 1.00 93.12 205 GLY A C 1
ATOM 1456 O O . GLY A 1 205 ? -9.514 14.497 30.509 1.00 93.12 205 GLY A O 1
ATOM 1457 N N . GLU A 1 206 ? -9.451 13.203 28.668 1.00 93.25 206 GLU A N 1
ATOM 1458 C CA . GLU A 1 206 ? -10.098 14.138 27.749 1.00 93.25 206 GLU A CA 1
ATOM 1459 C C . GLU A 1 206 ? -11.320 13.503 27.067 1.00 93.25 206 GLU A C 1
ATOM 1461 O O . GLU A 1 206 ? -11.462 12.287 26.978 1.00 93.25 206 GLU A O 1
ATOM 1466 N N . GLU A 1 207 ? -12.209 14.345 26.537 1.00 89.56 207 GLU A N 1
ATOM 1467 C CA . GLU A 1 207 ? -13.274 13.920 25.627 1.00 89.56 207 GLU A CA 1
ATOM 1468 C C . GLU A 1 207 ? -13.039 14.542 24.248 1.00 89.56 207 GLU A C 1
ATOM 1470 O O . GLU A 1 207 ? -12.959 15.766 24.118 1.00 89.56 207 GLU A O 1
ATOM 1475 N N . ALA A 1 208 ? -12.985 13.717 23.196 1.00 89.12 208 ALA A N 1
ATOM 1476 C CA . ALA A 1 208 ? -12.725 14.199 21.838 1.00 89.12 208 ALA A CA 1
ATOM 1477 C C . ALA A 1 208 ? -13.771 15.208 21.325 1.00 89.12 208 ALA A C 1
ATOM 1479 O O . ALA A 1 208 ? -13.442 16.093 20.531 1.00 89.12 208 ALA A O 1
ATOM 1480 N N . TYR A 1 209 ? -15.036 15.085 21.753 1.00 89.69 209 TYR A N 1
ATOM 1481 C CA . TYR A 1 209 ? -16.114 15.984 21.340 1.00 89.69 209 TYR A CA 1
ATOM 1482 C C . TYR A 1 209 ? -17.088 16.279 22.485 1.00 89.69 209 TYR A C 1
ATOM 1484 O O . TYR A 1 209 ? -17.879 15.426 22.874 1.00 89.69 209 TYR A O 1
ATOM 1492 N N . ASN A 1 210 ? -17.138 17.538 22.917 1.00 84.94 210 ASN A N 1
ATOM 1493 C CA . ASN A 1 210 ? -18.164 18.038 23.832 1.00 84.94 210 ASN A CA 1
ATOM 1494 C C . ASN A 1 210 ? -19.412 18.471 23.047 1.00 84.94 210 ASN A C 1
ATOM 1496 O O . ASN A 1 210 ? -19.663 19.660 22.833 1.00 84.94 210 ASN A O 1
ATOM 1500 N N . LEU A 1 211 ? -20.190 17.500 22.565 1.00 78.19 211 LEU A N 1
ATOM 1501 C CA . LEU A 1 211 ? -21.456 17.747 21.866 1.00 78.19 211 LEU A CA 1
ATOM 1502 C C . LEU A 1 211 ? -22.563 18.046 22.888 1.00 78.19 211 LEU A C 1
ATOM 1504 O O . LEU A 1 211 ? -23.480 17.250 23.076 1.00 78.19 211 LEU A O 1
ATOM 1508 N N . GLY A 1 212 ? -22.446 19.174 23.592 1.00 62.56 212 GLY A N 1
ATOM 1509 C CA . GLY A 1 212 ? -23.440 19.611 24.571 1.00 62.56 212 GLY A CA 1
ATOM 1510 C C . GLY A 1 212 ? -24.858 19.579 23.990 1.00 62.56 212 GLY A C 1
ATOM 1511 O O . GLY A 1 212 ? -25.071 19.925 22.825 1.00 62.56 212 GLY A O 1
ATOM 1512 N N . ALA A 1 213 ? -25.825 19.143 24.803 1.00 56.22 213 ALA A N 1
ATOM 1513 C CA . ALA A 1 213 ? -27.240 19.146 24.455 1.00 56.22 213 ALA A CA 1
ATOM 1514 C C . ALA A 1 213 ? -27.635 20.496 23.832 1.00 56.22 213 ALA A C 1
ATOM 1516 O O . ALA A 1 213 ? -27.273 21.554 24.351 1.00 56.22 213 ALA A O 1
ATOM 1517 N N . ALA A 1 214 ? -28.374 20.459 22.718 1.00 47.78 214 ALA A N 1
ATOM 1518 C CA . ALA A 1 214 ? -28.963 21.654 22.119 1.00 47.78 214 ALA A CA 1
ATOM 1519 C C . ALA A 1 214 ? -29.627 22.512 23.215 1.00 47.78 214 ALA A C 1
ATOM 1521 O O . ALA A 1 214 ? -30.235 21.937 24.123 1.00 47.78 214 ALA A O 1
ATOM 1522 N N . PRO A 1 215 ? -29.532 23.854 23.166 1.00 47.44 215 PRO A N 1
ATOM 1523 C CA . PRO A 1 215 ? -30.011 24.700 24.247 1.00 47.44 215 PRO A CA 1
ATOM 1524 C C . PRO A 1 215 ? -31.541 24.638 24.313 1.00 47.44 215 PRO A C 1
ATOM 1526 O O . PRO A 1 215 ? -32.247 25.419 23.678 1.00 47.44 215 PRO A O 1
ATOM 1529 N N . VAL A 1 216 ? -32.071 23.700 25.096 1.00 50.53 216 VAL A N 1
ATOM 1530 C CA . VAL A 1 216 ? -33.415 23.804 25.652 1.00 50.53 216 VAL A CA 1
ATOM 1531 C C . VAL A 1 216 ? -33.295 24.849 26.749 1.00 50.53 216 VAL A C 1
ATOM 1533 O O . VAL A 1 216 ? -32.657 24.626 27.774 1.00 50.53 216 VAL A O 1
ATOM 1536 N N . GLY A 1 217 ? -33.807 26.046 26.468 1.00 57.84 217 GLY A N 1
ATOM 1537 C CA . GLY A 1 217 ? -33.657 27.188 27.353 1.00 57.84 217 GLY A CA 1
ATOM 1538 C C . GLY A 1 217 ? -34.188 26.902 28.754 1.00 57.84 217 GLY A C 1
ATOM 1539 O O . GLY A 1 217 ? -35.327 26.474 28.907 1.00 57.84 217 GLY A O 1
ATOM 1540 N N . THR A 1 218 ? -33.390 27.193 29.780 1.00 44.38 218 THR A N 1
ATOM 1541 C CA . THR A 1 218 ? -33.887 27.715 31.060 1.00 44.38 218 THR A CA 1
ATOM 1542 C C . THR A 1 218 ? -32.748 28.295 31.904 1.00 44.38 218 THR A C 1
ATOM 1544 O O . THR A 1 218 ? -31.713 27.670 32.093 1.00 44.38 218 THR A O 1
ATOM 1547 N N . SER A 1 219 ? -32.983 29.533 32.352 1.00 42.94 219 SER A N 1
ATOM 1548 C CA . SER A 1 219 ? -32.418 30.276 33.492 1.00 42.94 219 SER A CA 1
ATOM 1549 C C . SER A 1 219 ? -30.974 30.014 33.951 1.00 42.94 219 SER A C 1
ATOM 1551 O O . SER A 1 219 ? -30.650 28.991 34.547 1.00 42.94 219 SER A O 1
ATOM 1553 N N . VAL A 1 220 ? -30.170 31.069 33.811 1.00 42.28 220 VAL A N 1
ATOM 1554 C CA . VAL A 1 220 ? -28.862 31.304 34.436 1.00 42.28 220 VAL A CA 1
ATOM 1555 C C . VAL A 1 220 ? -28.870 30.955 35.933 1.00 42.28 220 VAL A C 1
ATOM 1557 O O . VAL A 1 220 ? -29.629 31.539 36.706 1.00 42.28 220 VAL A O 1
ATOM 1560 N N . HIS A 1 221 ? -27.986 30.044 36.345 1.00 47.72 221 HIS A N 1
ATOM 1561 C CA . HIS A 1 221 ? -27.624 29.829 37.746 1.00 47.72 221 HIS A CA 1
ATOM 1562 C C . HIS A 1 221 ? -26.579 30.876 38.160 1.00 47.72 221 HIS A C 1
ATOM 1564 O O . HIS A 1 221 ? -25.496 30.940 37.579 1.00 47.72 221 HIS A O 1
ATOM 1570 N N . VAL A 1 222 ? -26.912 31.717 39.142 1.00 46.16 222 VAL A N 1
ATOM 1571 C CA . VAL A 1 222 ? -25.974 32.661 39.770 1.00 46.16 222 VAL A CA 1
ATOM 1572 C C . VAL A 1 222 ? -25.163 31.896 40.825 1.00 46.16 222 VAL A C 1
ATOM 1574 O O . VAL A 1 222 ? -25.777 31.266 41.687 1.00 46.16 222 VAL A O 1
ATOM 1577 N N . PRO A 1 223 ? -23.817 31.922 40.794 1.00 42.47 223 PRO A N 1
ATOM 1578 C CA . PRO A 1 223 ? -23.010 31.168 41.743 1.00 42.47 223 PRO A CA 1
ATOM 1579 C C . PRO A 1 223 ? -23.019 31.830 43.125 1.00 42.47 223 PRO A C 1
ATOM 1581 O O . PRO A 1 223 ? -22.794 33.033 43.265 1.00 42.47 223 PRO A O 1
ATOM 1584 N N . HIS A 1 224 ? -23.258 31.020 44.155 1.00 43.06 224 HIS A N 1
ATOM 1585 C CA . HIS A 1 224 ? -23.135 31.423 45.552 1.00 43.06 224 HIS A CA 1
ATOM 1586 C C . HIS A 1 224 ? -21.647 31.538 45.910 1.00 43.06 224 HIS A C 1
ATOM 1588 O O . HIS A 1 224 ? -20.907 30.555 45.856 1.00 43.06 224 HIS A O 1
ATOM 1594 N N . VAL A 1 225 ? -21.203 32.741 46.272 1.00 44.00 225 VAL A N 1
ATOM 1595 C CA . VAL A 1 225 ? -19.862 32.976 46.825 1.00 44.00 225 VAL A CA 1
ATOM 1596 C C . VAL A 1 225 ? -19.789 32.311 48.205 1.00 44.00 225 VAL A C 1
ATOM 1598 O O . VAL A 1 225 ? -20.710 32.469 49.010 1.00 44.00 225 VAL A O 1
ATOM 1601 N N . ARG A 1 226 ? -18.726 31.533 48.452 1.00 41.72 226 ARG A N 1
ATOM 1602 C CA . ARG A 1 226 ? -18.377 30.991 49.774 1.00 41.72 226 ARG A CA 1
ATOM 1603 C C . ARG A 1 226 ? -17.721 32.097 50.597 1.00 41.72 226 ARG A C 1
ATOM 1605 O O . ARG A 1 226 ? -16.715 32.653 50.173 1.00 41.72 226 ARG A O 1
ATOM 1612 N N . GLU A 1 227 ? -18.295 32.385 51.756 1.00 42.81 227 GLU A N 1
ATOM 1613 C CA . GLU A 1 227 ? -17.718 33.269 52.767 1.00 42.81 227 GLU A CA 1
ATOM 1614 C C . GLU A 1 227 ? -16.596 32.512 53.501 1.00 42.81 227 GLU A C 1
ATOM 1616 O O . GLU A 1 227 ? -16.815 31.412 54.015 1.00 42.81 227 GLU A O 1
ATOM 1621 N N . GLU A 1 228 ? -15.377 33.054 53.482 1.00 40.72 228 GLU A N 1
ATOM 1622 C CA . GLU A 1 228 ? -14.238 32.526 54.237 1.00 40.72 228 GLU A CA 1
ATOM 1623 C C . GLU A 1 228 ? -14.448 32.774 55.737 1.00 40.72 228 GLU A C 1
ATOM 1625 O O . GLU A 1 228 ? -14.726 33.893 56.170 1.00 40.72 228 GLU A O 1
ATOM 1630 N N . ALA A 1 229 ? -14.319 31.716 56.538 1.00 41.16 229 ALA A N 1
ATOM 1631 C CA . ALA A 1 229 ? -14.442 31.785 57.986 1.00 41.16 229 ALA A CA 1
ATOM 1632 C C . ALA A 1 229 ? -13.227 32.505 58.598 1.00 41.16 229 ALA A C 1
ATOM 1634 O O . ALA A 1 229 ? -12.110 31.994 58.567 1.00 41.16 229 ALA A O 1
ATOM 1635 N N . SER A 1 230 ? -13.469 33.682 59.177 1.00 42.34 230 SER A N 1
ATOM 1636 C CA . SER A 1 230 ? -12.535 34.391 60.056 1.00 42.34 230 SER A CA 1
ATOM 1637 C C . SER A 1 230 ? -12.514 33.726 61.436 1.00 42.34 230 SER A C 1
ATOM 1639 O O . SER A 1 230 ? -13.554 33.609 62.083 1.00 42.34 230 SER A O 1
ATOM 1641 N N . GLU A 1 231 ? -11.328 33.327 61.898 1.00 48.44 231 GLU A N 1
ATOM 1642 C CA . GLU A 1 231 ? -11.066 32.849 63.261 1.00 48.44 231 GLU A CA 1
ATOM 1643 C C . GLU A 1 231 ? -11.447 33.891 64.328 1.00 48.44 231 GLU A C 1
ATOM 1645 O O . GLU A 1 231 ? -11.238 35.093 64.145 1.00 48.44 231 GLU A O 1
ATOM 1650 N N . ALA A 1 232 ? -11.939 33.417 65.477 1.00 42.66 232 ALA A N 1
ATOM 1651 C CA . ALA A 1 232 ? -12.063 34.194 66.710 1.00 42.66 232 ALA A CA 1
ATOM 1652 C C . ALA A 1 232 ? -11.478 33.404 67.907 1.00 42.66 232 ALA A C 1
ATOM 1654 O O . ALA A 1 232 ? -11.530 32.171 67.886 1.00 42.66 232 ALA A O 1
ATOM 1655 N N . PRO A 1 233 ? -10.905 34.072 68.935 1.00 44.62 233 PRO A N 1
ATOM 1656 C CA . PRO A 1 233 ? -10.082 33.437 69.971 1.00 44.62 233 PRO A CA 1
ATOM 1657 C C . PRO A 1 233 ? -10.897 32.876 71.160 1.00 44.62 233 PRO A C 1
ATOM 1659 O O . PRO A 1 233 ? -12.102 33.113 71.240 1.00 44.62 233 PRO A O 1
ATOM 1662 N N . PRO A 1 234 ? -10.249 32.136 72.087 1.00 60.91 234 PRO A N 1
ATOM 1663 C CA . PRO A 1 234 ? -10.906 31.212 73.013 1.00 60.91 234 PRO A CA 1
ATOM 1664 C C . PRO A 1 234 ? -11.276 31.852 74.359 1.00 60.91 234 PRO A C 1
ATOM 1666 O O . PRO A 1 234 ? -10.537 32.698 74.860 1.00 60.91 234 PRO A O 1
ATOM 1669 N N . GLU A 1 235 ? -12.345 31.369 75.002 1.00 43.84 235 GLU A N 1
ATOM 1670 C CA . GLU A 1 235 ? -12.580 31.609 76.432 1.00 43.84 235 GLU A CA 1
ATOM 1671 C C . GLU A 1 235 ? -13.358 30.462 77.107 1.00 43.84 235 GLU A C 1
ATOM 1673 O O . GLU A 1 235 ? -14.122 29.728 76.481 1.00 43.84 235 GLU A O 1
ATOM 1678 N N . GLU A 1 236 ? -13.053 30.283 78.389 1.00 40.50 236 GLU A N 1
ATOM 1679 C CA . GLU A 1 236 ? -13.288 29.145 79.275 1.00 40.50 236 GLU A CA 1
ATOM 1680 C C . GLU A 1 236 ? -14.746 28.893 79.714 1.00 40.50 236 GLU A C 1
ATOM 1682 O O . GLU A 1 236 ? -15.566 29.800 79.799 1.00 40.50 236 GLU A O 1
ATOM 1687 N N . ALA A 1 237 ? -14.963 27.656 80.191 1.00 34.91 237 ALA A N 1
ATOM 1688 C CA . ALA A 1 237 ? -15.549 27.321 81.502 1.00 34.91 237 ALA A CA 1
ATOM 1689 C C . ALA A 1 237 ? -16.836 26.467 81.529 1.00 34.91 237 ALA A C 1
ATOM 1691 O O . ALA A 1 237 ? -17.846 26.755 80.899 1.00 34.91 237 ALA A O 1
ATOM 1692 N N . SER A 1 238 ? -16.784 25.500 82.460 1.00 39.97 238 SER A N 1
ATOM 1693 C CA . SER A 1 238 ? -17.855 24.723 83.122 1.00 39.97 238 SER A CA 1
ATOM 1694 C C . SER A 1 238 ? -18.496 23.571 82.323 1.00 39.97 238 SER A C 1
ATOM 1696 O O . SER A 1 238 ? -19.110 23.789 81.292 1.00 39.97 238 SER A O 1
ATOM 1698 N N . ARG A 1 239 ? -18.211 22.295 82.669 1.00 38.31 239 ARG A N 1
ATOM 1699 C CA . ARG A 1 239 ? -18.840 21.478 83.753 1.00 38.31 239 ARG A CA 1
ATOM 1700 C C . ARG A 1 239 ? -20.346 21.304 83.488 1.00 38.31 239 ARG A C 1
ATOM 1702 O O . ARG A 1 239 ? -21.014 22.296 83.272 1.00 38.31 239 ARG A O 1
ATOM 1709 N N . GLU A 1 240 ? -21.001 20.150 83.541 1.00 39.28 240 GLU A N 1
ATOM 1710 C CA . GLU A 1 240 ? -20.761 18.810 84.088 1.00 39.28 240 GLU A CA 1
ATOM 1711 C C . GLU A 1 240 ? -22.079 18.021 83.836 1.00 39.28 240 GLU A C 1
ATOM 1713 O O . GLU A 1 240 ? -23.127 18.664 83.795 1.00 39.28 240 GLU A O 1
ATOM 1718 N N . LEU A 1 241 ? -22.032 16.674 83.801 1.00 40.97 241 LEU A N 1
ATOM 1719 C CA . LEU A 1 241 ? -23.127 15.746 84.201 1.00 40.97 241 LEU A CA 1
ATOM 1720 C C . LEU A 1 241 ? -24.365 15.653 83.259 1.00 40.97 241 LEU A C 1
ATOM 1722 O O . LEU A 1 241 ? -24.790 16.627 82.662 1.00 40.97 241 LEU A O 1
ATOM 1726 N N . ASP A 1 242 ? -25.069 14.536 83.065 1.00 41.19 242 ASP A N 1
ATOM 1727 C CA . ASP A 1 242 ? -24.941 13.147 83.501 1.00 41.19 242 ASP A CA 1
ATOM 1728 C C . ASP A 1 242 ? -25.878 12.261 82.650 1.00 41.19 242 ASP A C 1
ATOM 1730 O O . ASP A 1 242 ? -26.712 12.739 81.881 1.00 41.19 242 ASP A O 1
ATOM 1734 N N . ALA A 1 243 ? -25.727 10.959 82.869 1.00 41.66 243 ALA A N 1
ATOM 1735 C CA . ALA A 1 243 ? -26.497 9.803 82.422 1.00 41.66 243 ALA A CA 1
ATOM 1736 C C . ALA A 1 243 ? -28.035 9.918 82.263 1.00 41.66 243 ALA A C 1
ATOM 1738 O O . ALA A 1 243 ? -28.727 10.643 82.972 1.00 41.66 243 ALA A O 1
ATOM 1739 N N . GLY A 1 244 ? -28.588 9.019 81.434 1.00 38.88 244 GLY A N 1
ATOM 1740 C CA . GLY A 1 244 ? -30.022 8.711 81.426 1.00 38.88 244 GLY A CA 1
ATOM 1741 C C . GLY A 1 244 ? -30.426 7.591 80.463 1.00 38.88 244 GLY A C 1
ATOM 1742 O O . GLY A 1 244 ? -30.902 7.855 79.366 1.00 38.88 244 GLY A O 1
ATOM 1743 N N . ALA A 1 245 ? -30.238 6.338 80.881 1.00 41.50 245 ALA A 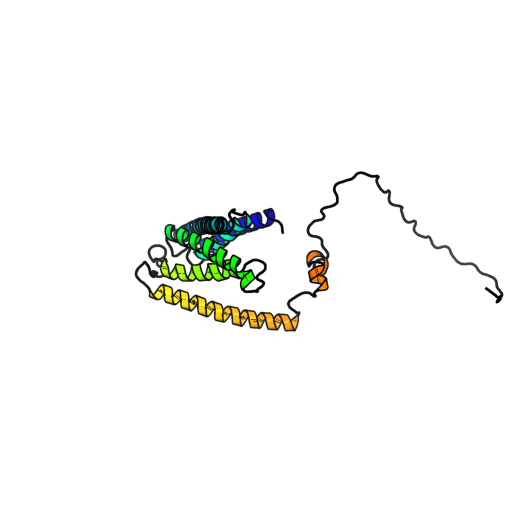N 1
ATOM 1744 C CA . ALA A 1 245 ? -30.830 5.148 80.265 1.00 41.50 245 ALA A CA 1
ATOM 1745 C C . ALA A 1 245 ? -32.346 5.028 80.551 1.00 41.50 245 ALA A C 1
ATOM 1747 O O . ALA A 1 245 ? -32.788 5.515 81.589 1.00 41.50 245 ALA A O 1
ATOM 1748 N N . ALA A 1 246 ? -33.058 4.285 79.679 1.00 42.41 246 ALA A N 1
ATOM 1749 C CA . ALA A 1 246 ? -34.417 3.685 79.771 1.00 42.41 246 ALA A CA 1
ATOM 1750 C C . ALA A 1 246 ? -35.320 4.153 78.605 1.00 42.41 246 ALA A C 1
ATOM 1752 O O . ALA A 1 246 ? -35.262 5.314 78.235 1.00 42.41 246 ALA A O 1
ATOM 1753 N N . ALA A 1 247 ? -36.229 3.392 77.992 1.00 40.22 247 ALA A N 1
ATOM 1754 C CA . ALA A 1 247 ? -36.589 1.976 77.956 1.00 40.22 247 ALA A CA 1
ATOM 1755 C C . ALA A 1 247 ? -37.706 1.813 76.882 1.00 40.22 247 ALA A C 1
ATOM 1757 O O . ALA A 1 247 ? -38.359 2.791 76.529 1.00 40.22 247 ALA A O 1
ATOM 1758 N N . THR A 1 248 ? -37.972 0.563 76.476 1.00 43.72 248 THR A N 1
ATOM 1759 C CA . THR A 1 248 ? -39.232 0.012 75.906 1.00 43.72 248 THR A CA 1
ATOM 1760 C C . THR A 1 248 ? -39.743 0.436 74.518 1.00 43.72 248 THR A C 1
ATOM 1762 O O . THR A 1 248 ? -39.978 1.611 74.256 1.00 43.72 248 THR A O 1
ATOM 1765 N N . GLY A 1 249 ? -40.046 -0.582 73.696 1.00 37.94 249 GLY A N 1
ATOM 1766 C CA . GLY A 1 249 ? -40.805 -0.518 72.444 1.00 37.94 249 GLY A CA 1
ATOM 1767 C C . GLY A 1 249 ? -40.432 -1.642 71.496 1.00 37.94 249 GLY A C 1
ATOM 1768 O O . GLY A 1 249 ? -39.745 -1.327 70.506 1.00 37.94 249 GLY A O 1
#

Foldseek 3Di:
DDLVVLVVVLVVVLVVLLCLQLCVVVDPDLLSVQLNLLLVLLLQLQLVLQQVLCCVPVVHGDSNLSSLSSLLSNQLCRLQSSFAGSVLSNVLSNVSSNQLNVLVVCCVVVPDCPPSSCCSRNVRSNLSSLLSSQAGGDCVSPVVDHDHPVRPDPVSSVVSNVVSVVCCVVCVVVVVVVQVVCCVPPRDDDDPVDVVVDCCCPVVVHDPDPPDDDPPDDDDDDDDDDDDDDDDDDDDDDDDDDDDDDDDD

pLDDT: mean 88.81, std 19.2, range [34.91, 98.88]

Mean predicted aligned error: 9.75 Å